Protein AF-A0A816VT41-F1 (afdb_monomer_lite)

Sequence (226 aa):
MTNTTVPPLPSDCTVVTASRCWVSIFWELDFNRTFLEFRDRPGMASNAPSRDMITVRIVKGMERNNQTLSSGREVNYECDSSDKCNGQEGLQKLLSSLSVEDQFQEELAPLLKIISPFDARAADCLYFHNTTFRCPPPDLRRCHRCTVEVAQQTSLTEYACATCEVDESRDNFVERFKTFVLSNPKEDIDVAILGCQLEGCNTVNNANLVYKASKITFDSDKYFKN

Secondary structure (DSSP, 8-state):
----PPPPPPTT----S-SEEEEEEEEETTTTEEEEEEEEEPPPPTTSPP--EEEEEEEEEE-TTSS-EEEEEEEEEEE-S-TTTTSHHHHHHHHHTEEEEE-IIIIIGGGG---SS--TTTTT---EE--SS--PPP-TTS-SEEEEEEEEETTSPPEEEEEEE---S--SEEEEEEEEETT-GGG-EEEEEEEE-STT-S-HHHHHHHHHTEEEEE-HHHHHH-

Foldseek 3Di:
DDDPDDDDDDPPPFPPDAQKKKWKWKAFPVVRDIDIDIDGDHHDPPPDPWWWKKKKKWKWFQDPVLPDIITMIMIIIMGRDDRQCVPPVNVVLQVVQKDKAFDCVPQPVVQQHDDPPFQCVQLVQDFDWPDPDDQDAEDRVQFQWWKKKWKDQQQDDITMGTYGDNDPPGGWMWMWMWMAGLVDRSRIMIMIMTTGRHRPCHDVVNSVVSVVRMDIDGRSVSSVVD

pLDDT: mean 83.4, std 14.21, range [32.38, 96.75]

Organism: NCBI:txid392030

Structure (mmCIF, N/CA/C/O backbone):
data_AF-A0A816VT41-F1
#
_entry.id   AF-A0A816VT41-F1
#
loop_
_atom_site.group_PDB
_atom_site.id
_atom_site.type_symbol
_atom_site.label_atom_id
_atom_site.label_alt_id
_atom_site.label_comp_id
_atom_site.label_asym_id
_atom_site.label_entity_id
_atom_site.label_seq_id
_atom_site.pdbx_PDB_ins_code
_atom_site.Cartn_x
_atom_site.Cartn_y
_atom_site.Cartn_z
_atom_site.occupancy
_atom_site.B_iso_or_equiv
_atom_site.auth_seq_id
_atom_site.auth_comp_id
_atom_site.auth_asym_id
_atom_site.auth_atom_id
_atom_site.pdbx_PDB_model_num
ATOM 1 N N . MET A 1 1 ? -1.612 -16.383 9.331 1.00 32.38 1 MET A N 1
ATOM 2 C CA . MET A 1 1 ? -2.076 -15.663 10.537 1.00 32.38 1 MET A CA 1
ATOM 3 C C . MET A 1 1 ? -0.851 -15.254 11.336 1.00 32.38 1 MET A C 1
ATOM 5 O O . MET A 1 1 ? -0.290 -16.086 12.036 1.00 32.38 1 MET A O 1
ATOM 9 N N . THR A 1 2 ? -0.365 -14.029 11.165 1.00 39.75 2 THR A N 1
ATOM 10 C CA . THR A 1 2 ? 0.722 -13.477 11.986 1.00 39.75 2 THR A CA 1
ATOM 11 C C . THR A 1 2 ? 0.110 -12.700 13.146 1.00 39.75 2 THR A C 1
ATOM 13 O O . THR A 1 2 ? -0.829 -11.933 12.966 1.00 39.75 2 THR A O 1
ATOM 16 N N . ASN A 1 3 ? 0.599 -12.992 14.349 1.00 38.94 3 ASN A N 1
ATOM 17 C CA . ASN A 1 3 ? 0.092 -12.513 15.628 1.00 38.94 3 ASN A CA 1
ATOM 18 C C . ASN A 1 3 ? 0.225 -10.977 15.697 1.00 38.94 3 ASN A C 1
ATOM 20 O O . ASN A 1 3 ? 1.329 -10.454 15.824 1.00 38.94 3 ASN A O 1
ATOM 24 N N . THR A 1 4 ? -0.887 -10.252 15.562 1.00 48.88 4 THR A N 1
ATOM 25 C CA . THR A 1 4 ? -0.986 -8.781 15.622 1.00 48.88 4 THR A CA 1
ATOM 26 C C . THR A 1 4 ? -0.909 -8.295 17.070 1.00 48.88 4 THR A C 1
ATOM 28 O O . THR A 1 4 ? -1.860 -7.735 17.615 1.00 48.88 4 THR A O 1
ATOM 31 N N . THR A 1 5 ? 0.201 -8.573 17.749 1.00 56.12 5 THR A N 1
ATOM 32 C CA . THR A 1 5 ? 0.430 -8.095 19.114 1.00 56.12 5 THR A CA 1
ATOM 33 C C . THR A 1 5 ? 0.752 -6.603 19.095 1.00 56.12 5 THR A C 1
ATOM 35 O O . THR A 1 5 ? 1.774 -6.197 18.543 1.00 56.12 5 THR A O 1
ATOM 38 N N . VAL A 1 6 ? -0.117 -5.792 19.709 1.00 57.34 6 VAL A N 1
ATOM 39 C CA . VAL A 1 6 ? 0.192 -4.398 20.068 1.00 57.34 6 VAL A CA 1
ATOM 40 C C . VAL A 1 6 ? 1.382 -4.435 21.037 1.00 57.34 6 VAL A C 1
ATOM 42 O O . VAL A 1 6 ? 1.294 -5.155 22.039 1.00 57.34 6 VAL A O 1
ATOM 45 N N . PRO A 1 7 ? 2.485 -3.707 20.788 1.00 60.09 7 PRO A N 1
ATOM 46 C CA . PRO A 1 7 ? 3.529 -3.541 21.792 1.00 60.09 7 PRO A CA 1
ATOM 47 C C . PRO A 1 7 ? 2.919 -2.962 23.078 1.00 60.09 7 PRO A C 1
ATOM 49 O O . PRO A 1 7 ? 2.034 -2.110 22.983 1.00 60.09 7 PRO A O 1
ATOM 52 N N . PRO A 1 8 ? 3.343 -3.396 24.277 1.00 60.31 8 PRO A N 1
ATOM 53 C CA . PRO A 1 8 ? 2.845 -2.806 25.513 1.00 60.31 8 PRO A CA 1
ATOM 54 C C . PRO A 1 8 ? 3.077 -1.293 25.487 1.00 60.31 8 PRO A C 1
ATOM 56 O O . PRO A 1 8 ? 4.194 -0.837 25.231 1.00 60.31 8 PRO A O 1
ATOM 59 N N . LEU A 1 9 ? 2.012 -0.522 25.719 1.00 61.69 9 LEU A N 1
ATOM 60 C CA . LEU A 1 9 ? 2.125 0.928 25.798 1.00 61.69 9 LEU A CA 1
ATOM 61 C C . LEU A 1 9 ? 2.950 1.266 27.043 1.00 61.69 9 LEU A C 1
ATOM 63 O O . LEU A 1 9 ? 2.627 0.754 28.120 1.00 61.69 9 LEU A O 1
ATOM 67 N N . PRO A 1 10 ? 3.995 2.106 26.950 1.00 56.81 10 PRO A N 1
ATOM 68 C CA . PRO A 1 10 ? 4.583 2.669 28.154 1.00 56.81 10 PRO A CA 1
ATOM 69 C C . PRO A 1 10 ? 3.470 3.395 28.920 1.00 56.81 10 PRO A C 1
ATOM 71 O O . PRO A 1 10 ? 2.695 4.148 28.326 1.00 56.81 10 PRO A O 1
ATOM 74 N N . SER A 1 11 ? 3.383 3.152 30.229 1.00 52.94 11 SER A N 1
ATOM 75 C CA . SER A 1 11 ? 2.340 3.668 31.135 1.00 52.94 11 SER A CA 1
ATOM 76 C C . SER A 1 11 ? 2.161 5.189 31.104 1.00 52.94 11 SER A C 1
ATOM 78 O O . SER A 1 11 ? 1.160 5.701 31.596 1.00 52.94 11 SER A O 1
ATOM 80 N N . ASP A 1 12 ? 3.123 5.896 30.515 1.00 47.72 12 ASP A N 1
ATOM 81 C CA . ASP A 1 12 ? 3.294 7.338 30.620 1.00 47.72 12 ASP A CA 1
ATOM 82 C C . ASP A 1 12 ? 2.844 8.086 29.350 1.00 47.72 12 ASP A C 1
ATOM 84 O O . ASP A 1 12 ? 2.889 9.314 29.308 1.00 47.72 12 ASP A O 1
ATOM 88 N N . CYS A 1 13 ? 2.399 7.377 28.304 1.00 48.59 13 CYS A N 1
ATOM 89 C CA . CYS A 1 13 ? 1.934 7.991 27.057 1.00 48.59 13 CYS A CA 1
ATOM 90 C C . CYS A 1 13 ? 0.400 8.034 26.998 1.00 48.59 13 CYS A C 1
ATOM 92 O O . CYS A 1 13 ? -0.243 7.378 26.182 1.00 48.59 13 CYS A O 1
ATOM 94 N N . THR A 1 14 ? -0.210 8.806 27.895 1.00 51.38 14 THR A N 1
ATOM 95 C CA . THR A 1 14 ? -1.626 9.178 27.789 1.00 51.38 14 THR A CA 1
ATOM 96 C C . THR A 1 14 ? -1.737 10.550 27.151 1.00 51.38 14 THR A C 1
ATOM 98 O O . THR A 1 14 ? -1.287 11.542 27.721 1.00 51.38 14 THR A O 1
ATOM 101 N N . VAL A 1 15 ? -2.377 10.628 25.987 1.00 51.28 15 VAL A N 1
ATOM 102 C CA . VAL A 1 15 ? -2.838 11.911 25.448 1.00 51.28 15 VAL A CA 1
ATOM 103 C C . VAL A 1 15 ? -3.973 12.390 26.354 1.00 51.28 15 VAL A C 1
ATOM 105 O O . VAL A 1 15 ? -5.077 11.861 26.301 1.00 51.28 15 VAL A O 1
ATOM 108 N N . VAL A 1 16 ? -3.669 13.334 27.247 1.00 49.22 16 VAL A N 1
ATOM 109 C CA . VAL A 1 16 ? -4.608 13.810 28.282 1.00 49.22 16 VAL A CA 1
ATOM 110 C C . VAL A 1 16 ? -5.629 14.796 27.702 1.00 49.22 16 VAL A C 1
ATOM 112 O O . VAL A 1 16 ? -6.756 14.863 28.177 1.00 49.22 16 VAL A O 1
ATOM 115 N N . THR A 1 17 ? -5.252 15.532 26.652 1.00 51.97 17 THR A N 1
ATOM 116 C CA . THR A 1 17 ? -6.106 16.505 25.957 1.00 51.97 17 THR A CA 1
ATOM 117 C C . THR A 1 17 ? -5.650 16.659 24.505 1.00 51.97 17 THR A C 1
ATOM 119 O O . THR A 1 17 ? -4.714 17.408 24.230 1.00 51.97 17 THR A O 1
ATOM 122 N N . ALA A 1 18 ? -6.304 15.977 23.568 1.00 52.75 18 ALA A N 1
ATOM 123 C CA . ALA A 1 18 ? -6.202 16.285 22.143 1.00 52.75 18 ALA A CA 1
ATOM 124 C C . ALA A 1 18 ? -7.602 16.301 21.537 1.00 52.75 18 ALA A C 1
ATOM 126 O O . ALA A 1 18 ? -8.467 15.533 21.942 1.00 52.75 18 ALA A O 1
ATOM 127 N N . SER A 1 19 ? -7.818 17.186 20.568 1.00 61.50 19 SER A N 1
ATOM 128 C CA . SER A 1 19 ? -9.075 17.247 19.814 1.00 61.50 19 SER A CA 1
ATOM 129 C C . SER A 1 19 ? -9.133 16.212 18.683 1.00 61.50 19 SER A C 1
ATOM 131 O O . SER A 1 19 ? -10.222 15.905 18.214 1.00 61.50 19 SER A O 1
ATOM 133 N N . ARG A 1 20 ? -7.974 15.663 18.289 1.00 72.25 20 ARG A N 1
ATOM 134 C CA . ARG A 1 20 ? -7.796 14.505 17.403 1.00 72.25 20 ARG A CA 1
ATOM 135 C C . ARG A 1 20 ? -6.532 13.758 17.803 1.00 72.25 20 ARG A C 1
ATOM 137 O O . ARG A 1 20 ? -5.462 14.370 17.892 1.00 72.25 20 ARG A O 1
ATOM 144 N N . CYS A 1 21 ? -6.630 12.451 18.025 1.00 77.88 21 CYS A N 1
ATOM 145 C CA . CYS A 1 21 ? -5.459 11.604 18.237 1.00 77.88 21 CYS A CA 1
ATOM 146 C C . CYS A 1 21 ? -5.132 10.821 16.967 1.00 77.88 21 CYS A C 1
ATOM 148 O O . CYS A 1 21 ? -6.015 10.213 16.366 1.00 77.88 21 CYS A O 1
ATOM 150 N N . TRP A 1 22 ? -3.858 10.834 16.580 1.00 82.81 22 TRP A N 1
ATOM 151 C CA . TRP A 1 22 ? -3.317 10.013 15.508 1.00 82.81 22 TRP A CA 1
ATOM 152 C C . TRP A 1 22 ? -2.398 8.953 16.112 1.00 82.81 22 TRP A C 1
ATOM 154 O O . TRP A 1 22 ? -1.414 9.283 16.777 1.00 82.81 22 TRP A O 1
ATOM 164 N N . VAL A 1 23 ? -2.696 7.684 15.852 1.00 87.19 23 VAL A N 1
ATOM 165 C CA . VAL A 1 23 ? -1.862 6.547 16.250 1.00 87.19 23 VAL A CA 1
ATOM 166 C C . VAL A 1 23 ? -1.358 5.833 15.008 1.00 87.19 23 VAL A C 1
ATOM 168 O O . VAL A 1 23 ? -2.156 5.461 14.154 1.00 87.19 23 VAL A O 1
ATOM 171 N N . SER A 1 24 ? -0.054 5.600 14.926 1.00 90.00 24 SER A N 1
ATOM 172 C CA . SER A 1 24 ? 0.572 4.829 13.852 1.00 90.00 24 SER A CA 1
ATOM 173 C C . SER A 1 24 ? 1.226 3.584 14.427 1.00 90.00 24 SER A C 1
ATOM 175 O O . SER A 1 24 ? 2.090 3.681 15.296 1.00 90.00 24 SER A O 1
ATOM 177 N N . ILE A 1 25 ? 0.837 2.415 13.929 1.00 91.19 25 ILE A N 1
ATOM 178 C CA . ILE A 1 25 ? 1.493 1.139 14.217 1.00 91.19 25 ILE A CA 1
ATOM 179 C C . ILE A 1 25 ? 2.179 0.678 12.939 1.00 91.19 25 ILE A C 1
ATOM 181 O O . ILE A 1 25 ? 1.510 0.471 11.930 1.00 91.19 25 ILE A O 1
ATOM 185 N N . PHE A 1 26 ? 3.497 0.522 12.972 1.00 92.00 26 PHE A N 1
ATOM 186 C CA . PHE A 1 26 ? 4.288 0.103 11.821 1.00 92.00 26 PHE A CA 1
ATOM 187 C C . PHE A 1 26 ? 5.010 -1.207 12.122 1.00 92.00 26 PHE A C 1
ATOM 189 O O . PHE A 1 26 ? 5.716 -1.309 13.121 1.00 92.00 26 PHE A O 1
ATOM 196 N N . TRP A 1 27 ? 4.850 -2.203 11.257 1.00 92.12 27 TRP A N 1
ATOM 197 C CA . TRP A 1 27 ? 5.543 -3.484 11.334 1.00 92.12 27 TRP A CA 1
ATOM 198 C C . TRP A 1 27 ? 6.554 -3.585 10.195 1.00 92.12 27 TRP A C 1
ATOM 200 O O . TRP A 1 27 ? 6.156 -3.667 9.035 1.00 92.12 27 TRP A O 1
ATOM 210 N N . GLU A 1 28 ? 7.843 -3.637 10.527 1.00 90.19 28 GLU A N 1
ATOM 211 C CA . GLU A 1 28 ? 8.912 -4.035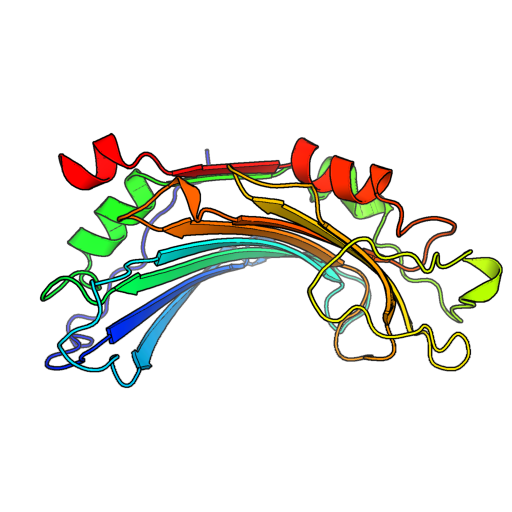 9.604 1.00 90.19 28 GLU A CA 1
ATOM 212 C C . GLU A 1 28 ? 9.026 -5.557 9.642 1.00 90.19 28 GLU A C 1
ATOM 214 O O . GLU A 1 28 ? 9.586 -6.127 10.585 1.00 90.19 28 GLU A O 1
ATOM 219 N N . LEU A 1 29 ? 8.461 -6.228 8.640 1.00 88.56 29 LEU A N 1
ATOM 220 C CA . LEU A 1 29 ? 8.310 -7.681 8.668 1.00 88.56 29 LEU A CA 1
ATOM 221 C C . LEU A 1 29 ? 9.660 -8.397 8.545 1.00 88.56 29 LEU A C 1
ATOM 223 O O . LEU A 1 29 ? 9.880 -9.382 9.246 1.00 88.56 29 LEU A O 1
ATOM 227 N N . ASP A 1 30 ? 10.588 -7.878 7.736 1.00 87.62 30 ASP A N 1
ATOM 228 C CA . ASP A 1 30 ? 11.897 -8.517 7.518 1.00 87.62 30 ASP A CA 1
ATOM 229 C C . ASP A 1 30 ? 12.827 -8.399 8.733 1.00 87.62 30 ASP A C 1
ATOM 231 O O . ASP A 1 30 ? 13.685 -9.254 8.953 1.00 87.62 30 ASP A O 1
ATOM 235 N N . PHE A 1 31 ? 12.635 -7.369 9.563 1.00 86.88 31 PHE A N 1
ATOM 236 C CA . PHE A 1 31 ? 13.393 -7.172 10.803 1.00 86.88 31 PHE A CA 1
ATOM 237 C C . PHE A 1 31 ? 12.638 -7.640 12.049 1.00 86.88 31 PHE A C 1
ATOM 239 O O . PHE A 1 31 ? 13.192 -7.587 13.150 1.00 86.88 31 PHE A O 1
ATOM 246 N N . ASN A 1 32 ? 11.385 -8.082 11.892 1.00 86.12 32 ASN A N 1
ATOM 247 C CA . ASN A 1 32 ? 10.465 -8.410 12.977 1.00 86.12 32 ASN A CA 1
ATOM 248 C C . ASN A 1 32 ? 10.377 -7.288 14.034 1.00 86.12 32 ASN A C 1
ATOM 250 O O . ASN A 1 32 ? 10.420 -7.536 15.242 1.00 86.12 32 ASN A O 1
ATOM 254 N N . ARG A 1 33 ? 10.307 -6.032 13.574 1.00 87.44 33 ARG A N 1
ATOM 255 C CA . ARG A 1 33 ? 10.202 -4.850 14.441 1.00 87.44 33 ARG A CA 1
ATOM 256 C C . ARG A 1 33 ? 8.810 -4.262 14.356 1.00 87.44 33 ARG A C 1
ATOM 258 O O . ARG A 1 33 ? 8.196 -4.240 13.296 1.00 87.44 33 ARG A O 1
ATOM 265 N N . THR A 1 34 ? 8.322 -3.776 15.489 1.00 87.19 34 THR A N 1
ATOM 266 C CA . THR A 1 34 ? 7.072 -3.023 15.560 1.00 87.19 34 THR A CA 1
ATOM 267 C C . THR A 1 34 ? 7.356 -1.675 16.192 1.00 87.19 34 THR A C 1
ATOM 269 O O . THR A 1 34 ? 7.968 -1.605 17.257 1.00 87.19 34 THR A O 1
ATOM 272 N N . PHE A 1 35 ? 6.898 -0.6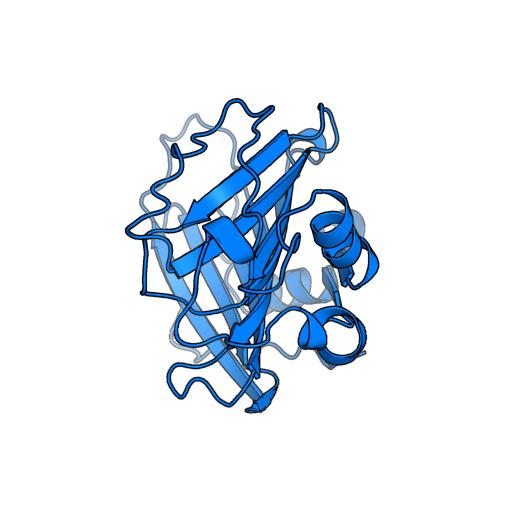22 15.538 1.00 86.81 35 PHE A N 1
ATOM 273 C CA . PHE A 1 35 ? 6.970 0.744 16.013 1.00 86.81 35 PHE A CA 1
ATOM 274 C C . PHE A 1 35 ? 5.566 1.229 16.298 1.00 86.81 35 PHE A C 1
ATOM 276 O O . PHE A 1 35 ? 4.611 0.885 15.600 1.00 86.81 35 PHE A O 1
ATOM 283 N N . LEU A 1 36 ? 5.469 2.034 17.339 1.00 86.12 36 LEU A N 1
ATOM 284 C CA . LEU A 1 36 ? 4.243 2.681 17.727 1.00 86.12 36 LEU A CA 1
ATOM 285 C C . LEU A 1 36 ? 4.533 4.159 17.911 1.00 86.12 36 LEU A C 1
ATOM 287 O O . LEU A 1 36 ? 5.455 4.530 18.636 1.00 86.12 36 LEU A O 1
ATOM 291 N N . GLU A 1 37 ? 3.741 4.986 17.250 1.00 85.81 37 GLU A N 1
ATOM 292 C CA . GLU A 1 37 ? 3.863 6.429 17.301 1.00 85.81 37 GLU A CA 1
ATOM 293 C C . GLU A 1 37 ? 2.509 7.057 17.627 1.00 85.81 37 GLU A C 1
ATOM 295 O O . GLU A 1 37 ? 1.470 6.648 17.109 1.00 85.81 37 GLU A O 1
ATOM 300 N N . PHE A 1 38 ? 2.546 8.079 18.479 1.00 81.56 38 PHE A N 1
ATOM 301 C CA . PHE A 1 38 ? 1.400 8.905 18.826 1.00 81.56 38 PHE A CA 1
ATOM 302 C C . PHE A 1 38 ? 1.682 10.337 18.396 1.00 81.56 38 PHE A C 1
ATOM 304 O O . PHE A 1 38 ? 2.743 10.883 18.702 1.00 81.56 38 PHE A O 1
ATOM 311 N N . ARG A 1 39 ? 0.725 10.954 17.708 1.00 77.00 39 ARG A N 1
ATOM 312 C CA . ARG A 1 39 ? 0.768 12.368 17.334 1.00 77.00 39 ARG A CA 1
ATOM 313 C C . ARG A 1 39 ? -0.553 13.030 17.704 1.00 77.00 39 ARG A C 1
ATOM 315 O O . ARG A 1 39 ? -1.621 12.430 17.568 1.00 77.00 39 ARG A O 1
ATOM 322 N N . ASP A 1 40 ? -0.491 14.275 18.151 1.00 72.88 40 ASP A N 1
ATOM 323 C CA . ASP A 1 40 ? -1.656 15.143 18.241 1.00 72.88 40 ASP A CA 1
ATOM 324 C C . ASP A 1 40 ? -1.854 15.891 16.914 1.00 72.88 40 ASP A C 1
ATOM 326 O O . ASP A 1 40 ? -0.903 16.239 16.210 1.00 72.88 40 ASP A O 1
ATOM 330 N N . ARG A 1 41 ? -3.114 16.124 16.540 1.00 67.00 41 ARG A N 1
ATOM 331 C CA . ARG A 1 41 ? -3.464 17.069 15.476 1.00 67.00 41 ARG A CA 1
ATOM 332 C C . ARG A 1 41 ? -4.457 18.098 16.008 1.00 67.00 41 ARG A C 1
ATOM 334 O O . ARG A 1 41 ? -5.310 17.744 16.823 1.00 67.00 41 ARG A O 1
ATOM 341 N N . PRO A 1 42 ? -4.405 19.353 15.522 1.00 62.06 42 PRO A N 1
ATOM 342 C CA . PRO A 1 42 ? -5.488 20.298 15.747 1.00 62.06 42 PRO A CA 1
ATOM 343 C C . PRO A 1 42 ? -6.793 19.699 15.208 1.00 62.06 42 PRO A C 1
ATOM 345 O O . PRO A 1 42 ? -6.857 19.310 14.041 1.00 62.06 42 PRO A O 1
ATOM 348 N N . GLY A 1 43 ? -7.815 19.592 16.052 1.00 57.12 43 GLY A N 1
ATOM 349 C CA . GLY A 1 43 ? -9.124 19.089 15.656 1.00 57.12 43 GLY A CA 1
ATOM 350 C C . GLY A 1 43 ? -9.851 20.040 14.711 1.00 57.12 43 GLY A C 1
ATOM 351 O O . GLY A 1 43 ? -9.551 21.235 14.627 1.00 57.12 43 GLY A O 1
ATOM 352 N N . MET A 1 44 ? -10.832 19.499 13.990 1.00 56.25 44 MET A N 1
ATOM 353 C CA . MET A 1 44 ? -11.760 20.312 13.206 1.00 56.25 44 MET A CA 1
ATOM 354 C C . MET A 1 44 ? -12.657 21.161 14.123 1.00 56.25 44 MET A C 1
ATOM 356 O O . MET A 1 44 ? -12.811 20.880 15.311 1.00 56.25 44 MET A O 1
ATOM 360 N N . ALA A 1 45 ? -13.259 22.219 13.571 1.00 54.78 45 ALA A N 1
ATOM 361 C CA . ALA A 1 45 ? -14.236 23.032 14.295 1.00 54.78 45 ALA A CA 1
ATOM 362 C C . ALA A 1 45 ? -15.368 22.154 14.870 1.00 54.78 45 ALA A C 1
ATOM 364 O O . ALA A 1 45 ? -15.808 21.214 14.210 1.00 54.78 45 ALA A O 1
ATOM 365 N N . SER A 1 46 ? -15.880 22.508 16.056 1.00 54.25 46 SER A N 1
ATOM 366 C CA . SER A 1 46 ? -16.808 21.721 16.901 1.00 54.25 46 SER A CA 1
ATOM 367 C C . SER A 1 46 ? -18.106 21.223 16.248 1.00 54.25 46 SER A C 1
ATOM 369 O O . SER A 1 46 ? -18.865 20.497 16.880 1.00 54.25 46 SER A O 1
ATOM 371 N N . ASN A 1 47 ? -18.397 21.647 15.019 1.00 55.66 47 ASN A N 1
ATOM 372 C CA . ASN A 1 47 ? -19.647 21.372 14.316 1.00 55.66 47 ASN A CA 1
ATOM 373 C C . ASN A 1 47 ? -19.481 20.354 13.174 1.00 55.66 47 ASN A C 1
ATOM 375 O O . ASN A 1 47 ? -20.464 20.033 12.507 1.00 55.66 47 ASN A O 1
ATOM 379 N N . ALA A 1 48 ? -18.262 19.873 12.909 1.00 58.38 48 ALA A N 1
ATOM 380 C CA . ALA A 1 48 ? -18.052 18.782 11.967 1.00 58.38 48 ALA A CA 1
ATOM 381 C C . ALA A 1 48 ? -18.397 17.441 12.644 1.00 58.38 48 ALA A C 1
ATOM 383 O O . ALA A 1 48 ? -18.005 17.232 13.794 1.00 58.38 48 ALA A O 1
ATOM 384 N N . PRO A 1 49 ? -19.120 16.525 11.974 1.00 62.25 49 PRO A N 1
ATOM 385 C CA . PRO A 1 49 ? -19.297 15.176 12.496 1.00 62.25 49 PRO A CA 1
ATOM 386 C C . PRO A 1 49 ? -17.924 14.518 12.678 1.00 62.25 49 PRO A C 1
ATOM 388 O O . PRO A 1 49 ? -17.057 14.647 11.811 1.00 62.25 49 PRO A O 1
ATOM 391 N N . SER A 1 50 ? -17.737 13.821 13.803 1.00 65.88 50 SER A N 1
ATOM 392 C CA . SER A 1 50 ? -16.530 13.027 14.039 1.00 65.88 50 SER A CA 1
ATOM 393 C C . SER A 1 50 ? -16.305 12.064 12.871 1.00 65.88 50 SER A C 1
ATOM 395 O O . SER A 1 50 ? -17.239 11.425 12.367 1.00 65.88 50 SER A O 1
ATOM 397 N N . ARG A 1 51 ? -15.051 11.989 12.425 1.00 77.19 51 ARG A N 1
ATOM 398 C CA . ARG A 1 51 ? -14.647 11.167 11.290 1.00 77.19 51 ARG A CA 1
ATOM 399 C C . ARG A 1 51 ? -13.452 10.323 11.688 1.00 77.19 51 ARG A C 1
ATOM 401 O O . ARG A 1 51 ? -12.332 10.559 11.236 1.00 77.19 51 ARG A O 1
ATOM 408 N N . ASP A 1 52 ? -13.726 9.357 12.557 1.00 83.94 52 ASP A N 1
ATOM 409 C CA . ASP A 1 52 ? -12.754 8.335 12.912 1.00 83.94 52 ASP A CA 1
ATOM 410 C C . ASP A 1 52 ? -12.410 7.510 11.671 1.00 83.94 52 ASP A C 1
ATOM 412 O O . ASP A 1 52 ? -13.291 7.060 10.923 1.00 83.94 52 ASP A O 1
ATOM 416 N N . MET A 1 53 ? -11.115 7.340 11.438 1.00 90.00 53 MET A N 1
ATOM 417 C CA . MET A 1 53 ? -10.590 6.759 10.212 1.00 90.00 53 MET A CA 1
ATOM 418 C C . MET A 1 53 ? -9.478 5.776 10.521 1.00 90.00 53 MET A C 1
ATOM 420 O O . MET A 1 53 ? -8.574 6.062 11.302 1.00 90.00 53 MET A O 1
ATOM 424 N N . ILE A 1 54 ? -9.516 4.632 9.848 1.00 92.75 54 ILE A N 1
ATOM 425 C CA . ILE A 1 54 ? -8.457 3.629 9.906 1.00 92.75 54 ILE A CA 1
ATOM 426 C C . ILE A 1 54 ? -7.859 3.525 8.516 1.00 92.75 54 ILE A C 1
ATOM 428 O O . ILE A 1 54 ? -8.540 3.089 7.596 1.00 92.75 54 ILE A O 1
ATOM 432 N N . THR A 1 55 ? -6.595 3.896 8.352 1.00 95.50 55 THR A N 1
ATOM 433 C CA . THR A 1 55 ? -5.848 3.667 7.114 1.00 95.50 55 THR A CA 1
ATOM 434 C C . THR A 1 55 ? -4.855 2.546 7.332 1.00 95.50 55 THR A C 1
ATOM 436 O O . THR A 1 55 ? -3.991 2.623 8.198 1.00 95.50 55 THR A O 1
ATOM 439 N N . VAL A 1 56 ? -4.973 1.500 6.533 1.00 96.69 56 VAL A N 1
ATOM 440 C CA . VAL A 1 56 ? -4.129 0.315 6.605 1.00 96.69 56 VAL A CA 1
ATOM 441 C C . VAL A 1 56 ? -3.323 0.237 5.334 1.00 96.69 56 VAL A C 1
ATOM 443 O O . VAL A 1 56 ? -3.889 0.353 4.255 1.00 96.69 56 VAL A O 1
ATOM 446 N N . ARG A 1 57 ? -2.022 0.019 5.450 1.00 96.62 57 ARG A N 1
ATOM 447 C CA . ARG A 1 57 ? -1.082 -0.003 4.337 1.00 96.62 57 ARG A CA 1
ATOM 448 C C . ARG A 1 57 ? -0.260 -1.279 4.373 1.00 96.62 57 ARG A C 1
ATOM 450 O O . ARG A 1 57 ? 0.166 -1.725 5.436 1.00 96.62 57 ARG A O 1
ATOM 457 N N . ILE A 1 58 ? -0.012 -1.833 3.201 1.00 96.38 58 ILE A N 1
ATOM 458 C CA . ILE A 1 58 ? 0.923 -2.920 2.940 1.00 96.38 58 ILE A CA 1
ATOM 459 C C . ILE A 1 58 ? 1.904 -2.367 1.922 1.00 96.38 58 ILE A C 1
ATOM 461 O O . ILE A 1 58 ? 1.490 -1.853 0.884 1.00 96.38 58 ILE A O 1
ATOM 465 N N . VAL A 1 59 ? 3.193 -2.440 2.213 1.00 95.12 59 VAL A N 1
ATOM 466 C CA . VAL A 1 59 ? 4.235 -1.938 1.324 1.00 95.12 59 VAL A CA 1
ATOM 467 C C . VAL A 1 59 ? 5.299 -3.000 1.147 1.00 95.12 59 VAL A C 1
ATOM 469 O O . VAL A 1 59 ? 5.698 -3.669 2.097 1.00 95.12 59 VAL A O 1
ATOM 472 N N . LYS A 1 60 ? 5.784 -3.131 -0.080 1.00 94.31 60 LYS A N 1
ATOM 473 C CA . LYS A 1 60 ? 7.026 -3.819 -0.372 1.00 94.31 60 LYS A CA 1
ATOM 474 C C . LYS A 1 60 ? 7.848 -2.956 -1.308 1.00 94.31 60 LYS A C 1
ATOM 476 O O . LYS A 1 60 ? 7.371 -2.582 -2.370 1.00 94.31 60 LYS A O 1
ATOM 481 N N . GLY A 1 61 ? 9.065 -2.610 -0.928 1.00 92.19 61 GLY A N 1
ATOM 482 C CA . GLY A 1 61 ? 9.893 -1.707 -1.721 1.00 92.19 61 GLY A CA 1
ATOM 483 C C . GLY A 1 61 ? 11.361 -2.032 -1.600 1.00 92.19 61 GLY A C 1
ATOM 484 O O . GLY A 1 61 ? 11.779 -2.691 -0.653 1.00 92.19 61 GLY A O 1
ATOM 485 N N . MET A 1 62 ? 12.146 -1.585 -2.572 1.00 86.00 62 MET A N 1
ATOM 486 C CA . MET A 1 62 ? 13.593 -1.684 -2.463 1.00 86.00 62 MET A CA 1
ATOM 487 C C . MET A 1 62 ? 14.100 -0.724 -1.384 1.00 86.00 62 MET A C 1
ATOM 489 O O . MET A 1 62 ? 13.667 0.426 -1.297 1.00 86.00 62 MET A O 1
ATOM 493 N N . GLU A 1 63 ? 14.995 -1.213 -0.533 1.00 77.56 63 GLU A N 1
ATOM 494 C CA . GLU A 1 63 ? 15.711 -0.395 0.437 1.00 77.56 63 GLU A CA 1
ATOM 495 C C . GLU A 1 63 ? 16.781 0.464 -0.246 1.00 77.56 63 GLU A C 1
ATOM 497 O O . GLU A 1 63 ? 17.205 0.181 -1.362 1.00 77.56 63 GLU A O 1
ATOM 502 N N . ARG A 1 64 ? 17.307 1.460 0.482 1.00 71.12 64 ARG A N 1
ATOM 503 C CA . ARG A 1 64 ? 18.344 2.401 0.007 1.00 71.12 64 ARG A CA 1
ATOM 504 C C . ARG A 1 64 ? 19.633 1.748 -0.508 1.00 71.12 64 ARG A C 1
ATOM 506 O O . ARG A 1 64 ? 20.470 2.429 -1.089 1.00 71.12 64 ARG A O 1
ATOM 513 N N . ASN A 1 65 ? 19.859 0.470 -0.203 1.00 72.75 65 ASN A N 1
ATOM 514 C CA . ASN A 1 65 ? 21.013 -0.277 -0.703 1.00 72.75 65 ASN A CA 1
ATOM 515 C C . ASN A 1 65 ? 20.790 -0.841 -2.117 1.00 72.75 65 ASN A C 1
ATOM 517 O O . ASN A 1 65 ? 21.712 -1.427 -2.680 1.00 72.75 65 ASN A O 1
ATOM 521 N N . ASN A 1 66 ? 19.584 -0.687 -2.670 1.00 69.81 66 ASN A N 1
ATOM 522 C CA . ASN A 1 66 ? 19.162 -1.130 -3.994 1.00 69.81 66 ASN A CA 1
ATOM 523 C C . ASN A 1 66 ? 19.326 -2.640 -4.232 1.00 69.81 66 ASN A C 1
ATOM 525 O O . ASN A 1 66 ? 19.456 -3.091 -5.371 1.00 69.81 66 ASN A O 1
ATOM 529 N N . GLN A 1 67 ? 19.340 -3.423 -3.150 1.00 72.31 67 GLN A N 1
ATOM 530 C CA . GLN A 1 67 ? 19.610 -4.862 -3.167 1.00 72.31 67 GLN A CA 1
ATOM 531 C C . GLN A 1 67 ? 18.602 -5.670 -2.351 1.00 72.31 67 GLN A C 1
ATOM 533 O O . GLN A 1 67 ? 18.330 -6.819 -2.699 1.00 72.31 67 GLN A O 1
ATOM 538 N N . THR A 1 68 ? 18.050 -5.101 -1.280 1.00 80.31 68 THR A N 1
ATOM 539 C CA . THR A 1 68 ? 17.082 -5.776 -0.411 1.00 80.31 68 THR A CA 1
ATOM 540 C C . THR A 1 68 ? 15.695 -5.186 -0.595 1.00 80.31 68 THR A C 1
ATOM 542 O O . THR A 1 68 ? 15.518 -3.973 -0.658 1.00 80.31 68 THR A O 1
ATOM 545 N N . LEU A 1 69 ? 14.693 -6.061 -0.674 1.00 84.06 69 LEU A N 1
ATOM 546 C CA . LEU A 1 69 ? 13.299 -5.650 -0.580 1.00 84.06 69 LEU A CA 1
ATOM 547 C C . LEU A 1 69 ? 12.906 -5.643 0.893 1.00 84.06 69 LEU A C 1
ATOM 549 O O . LEU A 1 69 ? 13.022 -6.676 1.547 1.00 84.06 69 LEU A O 1
ATOM 553 N N . SER A 1 70 ? 12.396 -4.517 1.375 1.00 89.44 70 SER A N 1
ATOM 554 C CA . SER A 1 70 ? 11.723 -4.426 2.665 1.00 89.44 70 SER A CA 1
ATOM 555 C C . SER A 1 70 ? 10.218 -4.561 2.491 1.00 89.44 70 SER A C 1
ATOM 557 O O . SER A 1 70 ? 9.643 -4.179 1.470 1.00 89.44 70 SER A O 1
ATOM 559 N N . SER A 1 71 ? 9.588 -5.131 3.501 1.00 92.38 71 SER A N 1
ATOM 560 C CA . SER A 1 71 ? 8.183 -5.469 3.603 1.00 92.38 71 SER A CA 1
ATOM 561 C C . SER A 1 71 ? 7.664 -4.821 4.879 1.00 92.38 71 SER A C 1
ATOM 563 O O . SER A 1 71 ? 8.168 -5.057 5.981 1.00 92.38 71 SER A O 1
ATOM 565 N N . GLY A 1 72 ? 6.653 -3.981 4.723 1.00 92.06 72 GLY A N 1
ATOM 566 C CA . GLY A 1 72 ? 6.087 -3.188 5.796 1.00 92.06 72 GLY A CA 1
ATOM 567 C C . GLY A 1 72 ? 4.576 -3.309 5.836 1.00 92.06 72 GLY A C 1
ATOM 568 O O . GLY A 1 72 ? 3.912 -3.425 4.803 1.00 92.06 72 GLY A O 1
ATOM 569 N N . ARG A 1 73 ? 4.020 -3.229 7.039 1.00 94.69 73 ARG A N 1
ATOM 570 C CA . ARG A 1 73 ? 2.596 -2.967 7.242 1.00 94.69 73 ARG A CA 1
ATOM 571 C C . ARG A 1 73 ? 2.446 -1.760 8.141 1.00 94.69 73 ARG A C 1
ATOM 573 O O . ARG A 1 73 ? 3.234 -1.574 9.060 1.00 94.69 73 ARG A O 1
ATOM 580 N N . GLU A 1 74 ? 1.432 -0.957 7.892 1.00 94.31 74 GLU A N 1
ATOM 581 C CA . GLU A 1 74 ? 1.153 0.237 8.678 1.00 94.31 74 GLU A CA 1
ATOM 582 C C . GLU A 1 74 ? -0.340 0.302 8.971 1.00 94.31 74 GLU A C 1
ATOM 584 O O . GLU A 1 74 ? -1.163 0.035 8.098 1.00 94.31 74 GLU A O 1
ATOM 589 N N . VAL A 1 75 ? -0.696 0.662 10.196 1.00 94.62 75 VAL A N 1
ATOM 590 C CA . VAL A 1 75 ? -2.059 1.009 10.583 1.00 94.62 75 VAL A CA 1
ATOM 59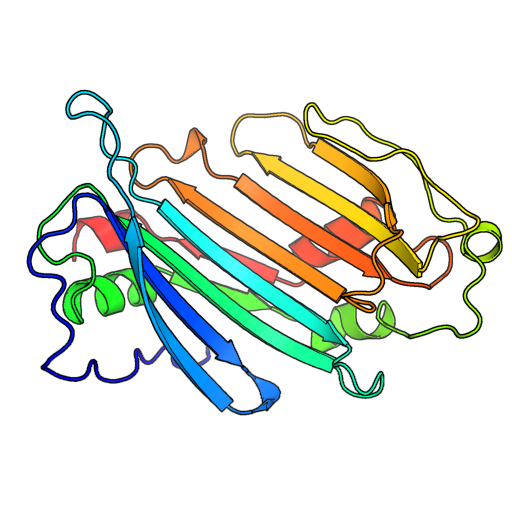1 C C . VAL A 1 75 ? -2.010 2.398 11.187 1.00 94.62 75 VAL A C 1
ATOM 593 O O . VAL A 1 75 ? -1.401 2.603 12.232 1.00 94.62 75 VAL A O 1
ATOM 596 N N . ASN A 1 76 ? -2.663 3.339 10.523 1.00 92.19 76 ASN A N 1
ATOM 597 C CA . ASN A 1 76 ? -2.910 4.683 11.008 1.00 92.19 76 ASN A CA 1
ATOM 598 C C . ASN A 1 76 ? -4.351 4.762 11.495 1.00 92.19 76 ASN A C 1
ATOM 600 O O . ASN A 1 76 ? -5.276 4.500 10.728 1.00 92.19 76 ASN A O 1
ATOM 604 N N . TYR A 1 77 ? -4.540 5.118 12.757 1.00 89.56 77 TYR A N 1
ATOM 605 C CA . TYR A 1 77 ? -5.846 5.344 13.346 1.00 89.56 77 TYR A CA 1
ATOM 606 C C . TYR A 1 77 ? -5.973 6.798 13.771 1.00 89.56 77 TYR A C 1
ATOM 608 O O . TYR A 1 77 ? -5.211 7.284 14.605 1.00 89.56 77 TYR A O 1
ATOM 616 N N . GLU A 1 78 ? -6.943 7.483 13.185 1.00 87.62 78 GLU A N 1
ATOM 617 C CA . GLU A 1 78 ? -7.312 8.842 13.538 1.00 87.62 78 GLU A CA 1
ATOM 618 C C . GLU A 1 78 ? -8.649 8.810 14.259 1.00 87.62 78 GLU A C 1
ATOM 620 O O . GLU A 1 78 ? -9.614 8.246 13.743 1.00 87.62 78 GLU A O 1
ATOM 625 N N . CYS A 1 79 ? -8.702 9.411 15.441 1.00 80.88 79 CYS A N 1
ATOM 626 C CA . CYS A 1 79 ? -9.887 9.393 16.280 1.00 80.88 79 CYS A CA 1
ATOM 627 C C . CYS A 1 79 ? -10.194 10.779 16.851 1.00 80.88 79 CYS A C 1
ATOM 629 O O . CYS A 1 79 ? -9.338 11.403 17.488 1.00 80.88 79 CYS A O 1
ATOM 631 N N . ASP A 1 80 ? -11.445 11.190 16.645 1.00 73.56 80 ASP A N 1
ATOM 632 C CA . ASP A 1 80 ? -12.053 12.444 17.100 1.00 73.56 80 ASP A CA 1
ATOM 633 C C . ASP A 1 80 ? -13.238 12.189 18.057 1.00 73.56 80 ASP A C 1
ATOM 635 O O . ASP A 1 80 ? -13.712 13.110 18.717 1.00 73.56 80 ASP A O 1
ATOM 639 N N . SER A 1 81 ? -13.788 10.966 18.080 1.00 57.53 81 SER A N 1
ATOM 640 C CA . SER A 1 81 ? -15.094 10.663 18.691 1.00 57.53 81 SER A CA 1
ATOM 641 C C . SER A 1 81 ? -15.098 10.432 20.204 1.00 57.53 81 SER A C 1
ATOM 643 O O . SER A 1 81 ? -16.176 10.434 20.804 1.00 57.53 81 SER A O 1
ATOM 645 N N . SER A 1 82 ? -13.950 10.157 20.833 1.00 56.12 82 SER A N 1
ATOM 646 C CA . SER A 1 82 ? -13.941 9.611 22.196 1.00 56.12 82 SER A CA 1
ATOM 647 C C . SER A 1 82 ? -12.679 9.905 23.003 1.00 56.12 82 SER A C 1
ATOM 649 O O . SER A 1 82 ? -11.556 9.865 22.502 1.00 56.12 82 SER A O 1
ATOM 651 N N . ASP A 1 83 ? -12.872 10.099 24.310 1.00 53.69 83 ASP A N 1
ATOM 652 C CA . ASP A 1 83 ? -11.796 9.984 25.290 1.00 53.69 83 ASP A CA 1
ATOM 653 C C . ASP A 1 83 ? -11.246 8.543 25.262 1.00 53.69 83 ASP A C 1
ATOM 655 O O . ASP A 1 83 ? -11.996 7.585 25.455 1.00 53.69 83 ASP A O 1
ATOM 659 N N . LYS A 1 84 ? -9.922 8.388 25.098 1.00 61.16 84 LYS A N 1
ATOM 660 C CA . LYS A 1 84 ? -9.150 7.126 25.237 1.00 61.16 84 LYS A CA 1
ATOM 661 C C . LYS A 1 84 ? -9.186 6.116 24.077 1.00 61.16 84 LYS A C 1
ATOM 663 O O . LYS A 1 84 ? -8.740 4.983 24.259 1.00 61.16 84 LYS A O 1
ATOM 668 N N . CYS A 1 85 ? -9.610 6.485 22.872 1.00 68.88 85 CYS A N 1
ATOM 669 C CA . CYS A 1 85 ? -9.536 5.588 21.704 1.00 68.88 85 CYS A CA 1
ATOM 670 C C . CYS A 1 85 ? -8.109 5.162 21.297 1.00 68.88 85 CYS A C 1
ATOM 672 O O . CYS A 1 85 ? -7.928 4.145 20.631 1.00 68.88 85 CYS A O 1
ATOM 674 N N . ASN A 1 86 ? -7.094 5.908 21.726 1.00 70.31 86 ASN A N 1
ATOM 675 C CA . ASN A 1 86 ? -5.672 5.603 21.565 1.00 70.31 86 ASN A CA 1
ATOM 676 C C . ASN A 1 86 ? -5.075 4.783 22.725 1.00 70.31 86 ASN A C 1
ATOM 678 O O . ASN A 1 86 ? -3.878 4.499 22.723 1.00 70.31 86 ASN A O 1
ATOM 682 N N . GLY A 1 87 ? -5.884 4.424 23.725 1.00 74.50 87 GLY A N 1
ATOM 683 C CA . GLY A 1 87 ? -5.467 3.549 24.812 1.00 74.50 87 GLY A CA 1
ATOM 684 C C . GLY A 1 87 ? -5.256 2.110 24.342 1.00 74.50 87 GLY A C 1
ATOM 685 O O . GLY A 1 87 ? -5.717 1.703 23.274 1.00 74.50 87 GLY A O 1
ATOM 686 N N . GLN A 1 88 ? -4.587 1.309 25.172 1.00 79.44 88 GLN A N 1
ATOM 687 C CA . GLN A 1 88 ? -4.252 -0.077 24.836 1.00 79.44 88 GLN A CA 1
ATOM 688 C C . GLN A 1 88 ? -5.492 -0.904 24.465 1.00 79.44 88 GLN A C 1
ATOM 690 O O . GLN A 1 88 ? -5.457 -1.630 23.475 1.00 79.44 88 GLN A O 1
ATOM 695 N N . GLU A 1 89 ? -6.589 -0.764 25.213 1.00 80.50 89 GLU A N 1
ATOM 696 C CA . GLU A 1 89 ? -7.856 -1.454 24.933 1.00 80.50 89 GLU A CA 1
ATOM 697 C C . GLU A 1 89 ? -8.435 -1.051 23.570 1.00 80.50 89 GLU A C 1
ATOM 699 O O . GLU A 1 89 ? -8.810 -1.917 22.780 1.00 80.50 89 GLU A O 1
ATOM 704 N N . GLY A 1 90 ? -8.434 0.249 23.250 1.00 80.81 90 GLY A N 1
ATOM 705 C CA . GLY A 1 90 ? -8.900 0.768 21.963 1.00 80.81 90 GLY A CA 1
ATOM 706 C C . GLY A 1 90 ? -8.083 0.234 20.785 1.00 80.81 90 GLY A C 1
ATOM 707 O O . GLY A 1 90 ? -8.649 -0.230 19.795 1.00 80.81 90 GLY A O 1
ATOM 708 N N . LEU A 1 91 ? -6.753 0.206 20.919 1.00 85.06 91 LEU A N 1
ATOM 709 C CA . LEU A 1 91 ? -5.858 -0.334 19.892 1.00 85.06 91 LEU A CA 1
ATOM 710 C C . LEU A 1 91 ? -5.995 -1.852 19.736 1.00 85.06 91 LEU A C 1
ATOM 712 O O . LEU A 1 91 ? -6.033 -2.350 18.613 1.00 85.06 91 LEU A O 1
ATOM 716 N N . GLN A 1 92 ? -6.114 -2.600 20.835 1.00 86.12 92 GLN A N 1
ATOM 717 C CA . GLN A 1 92 ? -6.350 -4.046 20.784 1.00 86.12 92 GLN A CA 1
ATOM 718 C C . GLN A 1 92 ? -7.682 -4.368 20.107 1.00 86.12 92 GLN A C 1
ATOM 720 O O . GLN A 1 92 ? -7.749 -5.243 19.244 1.00 86.12 92 GLN A O 1
ATOM 725 N N . LYS A 1 93 ? -8.734 -3.626 20.452 1.00 86.56 93 LYS A N 1
ATOM 726 C CA . LYS A 1 93 ? -10.056 -3.739 19.843 1.00 86.56 93 LYS A CA 1
ATOM 727 C C . LYS A 1 93 ? -10.012 -3.454 18.339 1.00 86.56 93 LYS A C 1
ATOM 729 O O . LYS A 1 93 ? -10.522 -4.264 17.558 1.00 86.56 93 LYS A O 1
ATOM 734 N N . LEU A 1 94 ? -9.336 -2.377 17.932 1.00 88.69 94 LEU A N 1
ATOM 735 C CA . LEU A 1 94 ? -9.108 -2.023 16.530 1.00 88.69 94 LEU A CA 1
ATOM 736 C C . LEU A 1 94 ? -8.365 -3.132 15.778 1.00 88.69 94 LEU A C 1
ATOM 738 O O . LEU A 1 94 ? -8.874 -3.627 14.774 1.00 88.69 94 LEU A O 1
ATOM 742 N N . LEU A 1 95 ? -7.209 -3.575 16.283 1.00 90.56 95 LEU A N 1
ATOM 743 C CA . LEU A 1 95 ? -6.415 -4.613 15.621 1.00 90.56 95 LEU A CA 1
ATOM 744 C C . LEU A 1 95 ? -7.132 -5.959 15.576 1.00 90.56 95 LEU A C 1
ATOM 746 O O . LEU A 1 95 ? -7.020 -6.673 14.587 1.00 90.56 95 LEU A O 1
ATOM 750 N N . SER A 1 96 ? -7.919 -6.299 16.599 1.00 90.50 96 SER A N 1
ATOM 751 C CA . SER A 1 96 ? -8.711 -7.531 16.587 1.00 90.50 96 SER A CA 1
ATOM 752 C C . SER A 1 96 ? -9.799 -7.526 15.507 1.00 90.50 96 SER A C 1
ATOM 754 O O . SER A 1 96 ? -10.254 -8.595 15.097 1.00 90.50 96 SER A O 1
ATOM 756 N N . SER A 1 97 ? -10.225 -6.343 15.062 1.00 92.69 97 SER A N 1
ATOM 757 C CA . SER A 1 97 ? -11.253 -6.153 14.033 1.00 92.69 97 SER A CA 1
ATOM 758 C C . SER A 1 97 ? -10.656 -5.994 12.633 1.00 92.69 97 SER A C 1
ATOM 760 O O . SER A 1 97 ? -11.397 -5.915 11.657 1.00 92.69 97 SER A O 1
ATOM 762 N N . LEU A 1 98 ? -9.326 -5.976 12.519 1.00 94.12 98 LEU A N 1
ATOM 763 C CA . LEU A 1 98 ? -8.597 -5.820 11.271 1.00 94.12 98 LEU A CA 1
ATOM 764 C C . LEU A 1 98 ? -7.970 -7.152 10.837 1.00 94.12 98 LEU A C 1
ATOM 766 O O . LEU A 1 98 ? -7.316 -7.832 11.623 1.00 94.12 98 LEU A O 1
ATOM 770 N N . SER A 1 99 ? -8.108 -7.491 9.555 1.00 94.25 99 SER A N 1
ATOM 771 C CA . SER A 1 99 ? -7.316 -8.546 8.915 1.00 94.25 99 SER A CA 1
ATOM 772 C C . SER A 1 99 ? -6.507 -7.971 7.759 1.00 94.25 99 SER A C 1
ATOM 774 O O . SER A 1 99 ? -7.044 -7.237 6.924 1.00 94.25 99 SER A O 1
ATOM 776 N N . VAL A 1 100 ? -5.221 -8.326 7.721 1.00 93.12 100 VAL A N 1
ATOM 777 C CA . VAL A 1 100 ? -4.266 -7.928 6.681 1.00 93.12 100 VAL A CA 1
ATOM 778 C C . VAL A 1 100 ? -3.502 -9.159 6.210 1.00 93.12 100 VAL A C 1
ATOM 780 O O . VAL A 1 100 ? -2.765 -9.790 6.977 1.00 93.12 100 VAL A O 1
ATOM 783 N N . GLU A 1 101 ? -3.659 -9.477 4.934 1.00 93.38 101 GLU A N 1
ATOM 784 C CA . GLU A 1 101 ? -3.002 -10.588 4.252 1.00 93.38 101 GLU A CA 1
ATOM 785 C C . GLU A 1 101 ? -2.323 -10.056 2.986 1.00 93.38 101 GLU A C 1
ATOM 787 O O . GLU A 1 101 ? -2.892 -9.217 2.287 1.00 93.38 101 GLU A O 1
ATOM 792 N N . ASP A 1 102 ? -1.118 -10.535 2.685 1.00 92.06 102 ASP A N 1
ATOM 793 C CA . ASP A 1 102 ? -0.418 -10.225 1.440 1.00 92.06 102 ASP A CA 1
ATOM 794 C C . ASP A 1 102 ? 0.488 -11.374 0.996 1.00 92.06 102 ASP A C 1
ATOM 796 O O . ASP A 1 102 ? 0.889 -12.210 1.806 1.00 92.06 102 ASP A O 1
ATOM 800 N N . GLN A 1 103 ? 0.752 -11.395 -0.307 1.00 93.31 103 GLN A N 1
ATOM 801 C CA . GLN A 1 103 ? 1.620 -12.313 -1.043 1.00 93.31 103 GLN A CA 1
ATOM 802 C C . GLN A 1 103 ? 2.552 -11.508 -1.965 1.00 93.31 103 GLN A C 1
ATOM 804 O O . GLN A 1 103 ? 2.905 -11.926 -3.070 1.00 93.31 103 GLN A O 1
ATOM 809 N N . PHE A 1 104 ? 2.917 -10.286 -1.551 1.00 93.00 104 PHE A N 1
ATOM 810 C CA . PHE A 1 104 ? 3.720 -9.384 -2.382 1.00 93.00 104 PHE A CA 1
ATOM 811 C C . PHE A 1 104 ? 5.111 -9.959 -2.661 1.00 93.00 104 PHE A C 1
ATOM 813 O O . PHE A 1 104 ? 5.681 -9.702 -3.722 1.00 93.00 104 PHE A O 1
ATOM 820 N N . GLN A 1 105 ? 5.668 -10.737 -1.730 1.00 89.25 105 GLN A N 1
ATOM 821 C CA . GLN A 1 105 ? 6.967 -11.378 -1.909 1.00 89.25 105 GLN A CA 1
ATOM 822 C C . GLN A 1 105 ? 6.938 -12.454 -2.998 1.00 89.25 105 GLN A C 1
ATOM 824 O O . GLN A 1 105 ? 7.873 -12.534 -3.792 1.00 89.25 105 GLN A O 1
ATOM 829 N N . GLU A 1 106 ? 5.891 -13.268 -3.041 1.00 91.06 106 GLU A N 1
ATOM 830 C CA . GLU A 1 106 ? 5.766 -14.390 -3.964 1.00 91.06 106 GLU A CA 1
ATOM 831 C C . GLU A 1 106 ? 5.300 -13.933 -5.348 1.00 91.06 106 GLU A C 1
ATOM 833 O O . GLU A 1 106 ? 5.844 -14.380 -6.357 1.00 91.06 106 GLU A O 1
ATOM 838 N N . GLU A 1 107 ? 4.320 -13.026 -5.403 1.00 92.50 107 GLU A N 1
ATOM 839 C CA . GLU A 1 107 ? 3.655 -12.662 -6.659 1.00 92.50 107 GLU A CA 1
ATOM 840 C C . GLU A 1 107 ? 4.223 -11.399 -7.315 1.00 92.50 107 GLU A C 1
ATOM 842 O O . GLU A 1 107 ? 4.236 -11.300 -8.543 1.00 92.50 107 GLU A O 1
ATOM 847 N N . LEU A 1 108 ? 4.699 -10.424 -6.528 1.00 93.81 108 LEU A N 1
ATOM 848 C CA . LEU A 1 108 ? 4.995 -9.072 -7.031 1.00 93.81 108 LEU A CA 1
ATOM 849 C C . LEU A 1 108 ? 6.469 -8.675 -6.945 1.00 93.81 108 LEU A C 1
ATOM 851 O O . LEU A 1 108 ? 6.889 -7.777 -7.671 1.00 93.81 108 LEU A O 1
ATOM 855 N N . ALA A 1 109 ? 7.286 -9.353 -6.134 1.00 90.88 109 ALA A N 1
ATOM 856 C CA . ALA A 1 109 ? 8.724 -9.088 -6.051 1.00 90.88 109 ALA A CA 1
ATOM 857 C C . ALA A 1 109 ? 9.447 -9.089 -7.417 1.00 90.88 109 ALA A C 1
ATOM 859 O O . ALA A 1 109 ? 10.310 -8.228 -7.608 1.00 90.88 109 ALA A O 1
ATOM 860 N N . PRO A 1 110 ? 9.098 -9.954 -8.399 1.00 91.56 110 PRO A N 1
ATOM 861 C CA . PRO A 1 110 ? 9.705 -9.899 -9.731 1.00 91.56 110 PRO A CA 1
ATOM 862 C C . PRO A 1 110 ? 9.508 -8.562 -10.459 1.00 91.56 110 PRO A C 1
ATOM 864 O O . PRO A 1 110 ? 10.353 -8.196 -11.274 1.0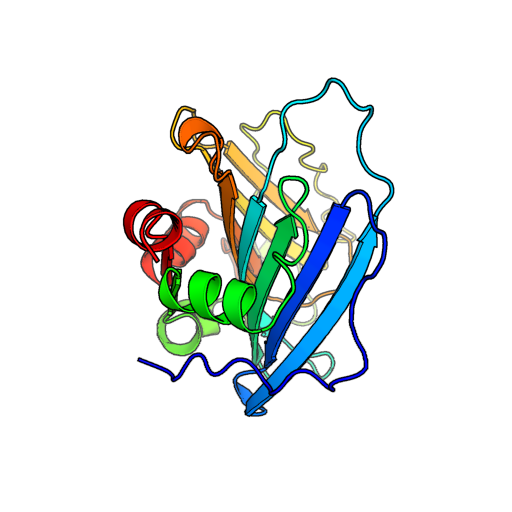0 91.56 110 PRO A O 1
ATOM 867 N N . LEU A 1 111 ? 8.441 -7.812 -10.152 1.00 92.94 111 LEU A N 1
ATOM 868 C CA . LEU A 1 111 ? 8.160 -6.501 -10.750 1.00 92.94 111 LEU A CA 1
ATOM 869 C C . LEU A 1 111 ? 9.076 -5.388 -10.217 1.00 92.94 111 LEU A C 1
ATOM 871 O O . LEU A 1 111 ? 9.171 -4.325 -10.827 1.00 92.94 111 LEU A O 1
ATOM 875 N N . LEU A 1 112 ? 9.763 -5.621 -9.094 1.00 93.12 112 LEU A N 1
ATOM 876 C CA . LEU A 1 112 ? 10.518 -4.596 -8.367 1.00 93.12 112 LEU A CA 1
ATOM 877 C C . LEU A 1 112 ? 12.010 -4.554 -8.732 1.00 93.12 112 LEU A C 1
ATOM 879 O O . LEU A 1 112 ? 12.814 -3.949 -8.024 1.00 93.12 112 LEU A O 1
ATOM 883 N N . LYS A 1 113 ? 12.411 -5.168 -9.848 1.00 90.88 113 LYS A N 1
ATOM 884 C CA . LYS A 1 113 ? 13.813 -5.220 -10.286 1.00 90.88 113 LYS A CA 1
ATOM 885 C C . LYS A 1 113 ? 14.350 -3.846 -10.694 1.00 90.88 113 LYS A C 1
ATOM 887 O O . LYS A 1 113 ? 13.776 -3.195 -11.564 1.00 90.88 113 LYS A O 1
ATOM 892 N N . ILE A 1 114 ? 15.498 -3.458 -10.134 1.00 91.12 114 ILE A N 1
ATOM 893 C CA . ILE A 1 114 ? 16.190 -2.228 -10.532 1.00 91.12 114 ILE A CA 1
ATOM 894 C C . ILE A 1 114 ? 16.899 -2.405 -11.879 1.00 91.12 114 ILE A C 1
ATOM 896 O O . ILE A 1 114 ? 17.627 -3.379 -12.089 1.00 91.12 114 ILE A O 1
ATOM 900 N N . ILE A 1 115 ? 16.703 -1.440 -12.777 1.00 91.06 115 ILE A N 1
ATOM 901 C CA . ILE A 1 115 ? 17.373 -1.332 -14.074 1.00 91.06 115 ILE A CA 1
ATOM 902 C C . ILE A 1 115 ? 18.236 -0.071 -14.053 1.00 91.06 115 ILE A C 1
ATOM 904 O O . ILE A 1 115 ? 17.733 1.027 -13.833 1.00 91.06 115 ILE A O 1
ATOM 908 N N . SER A 1 116 ? 19.543 -0.224 -14.268 1.00 89.38 116 SER A N 1
ATOM 909 C CA . SER A 1 116 ? 20.481 0.898 -14.306 1.00 89.38 116 SER A CA 1
ATOM 910 C C . SER A 1 116 ? 21.464 0.745 -15.474 1.00 89.38 116 SER A C 1
ATOM 912 O O . SER A 1 116 ? 22.123 -0.297 -15.561 1.00 89.38 116 SER A O 1
ATOM 914 N N . PRO A 1 117 ? 21.578 1.749 -16.365 1.00 89.62 117 PRO A N 1
ATOM 915 C CA . PRO A 1 117 ? 20.759 2.966 -16.407 1.00 89.62 117 PRO A CA 1
ATOM 916 C C . PRO A 1 117 ? 19.298 2.660 -16.781 1.00 89.62 117 PRO A C 1
ATOM 918 O O . PRO A 1 117 ? 19.032 1.738 -17.551 1.00 89.62 117 PRO A O 1
ATOM 921 N N . PHE A 1 118 ? 18.357 3.435 -16.240 1.00 91.75 118 PHE A N 1
ATOM 922 C CA . PHE A 1 118 ? 16.945 3.335 -16.605 1.00 91.75 118 PHE A CA 1
ATOM 923 C C . PHE A 1 118 ? 16.651 4.196 -17.839 1.00 91.75 118 PHE A C 1
ATOM 925 O O . PHE A 1 118 ? 16.991 5.378 -17.872 1.00 91.75 118 PHE A O 1
ATOM 932 N N . ASP A 1 119 ? 16.008 3.605 -18.846 1.00 93.06 119 ASP A N 1
ATOM 933 C CA . ASP A 1 119 ? 15.507 4.304 -20.030 1.00 93.06 119 ASP A CA 1
ATOM 934 C C . ASP A 1 119 ? 13.979 4.205 -20.055 1.00 93.06 119 ASP A C 1
ATOM 936 O O . ASP A 1 119 ? 13.410 3.169 -20.398 1.00 93.06 119 ASP A O 1
ATOM 940 N N . ALA A 1 120 ? 13.308 5.302 -19.708 1.00 91.25 120 ALA A N 1
ATOM 941 C CA . ALA A 1 120 ? 11.851 5.350 -19.642 1.00 91.25 120 ALA A CA 1
ATOM 942 C C . ALA A 1 120 ? 11.149 5.209 -20.995 1.00 91.25 120 ALA A C 1
ATOM 944 O O . ALA A 1 120 ? 9.971 4.856 -21.029 1.00 91.25 120 ALA A O 1
ATOM 945 N N . ARG A 1 121 ? 11.842 5.488 -22.108 1.00 91.25 121 ARG A N 1
ATOM 946 C CA . ARG A 1 121 ? 11.287 5.244 -23.446 1.00 91.25 121 ARG A CA 1
ATOM 947 C C . ARG A 1 121 ? 11.336 3.760 -23.768 1.00 91.25 121 ARG A C 1
ATOM 949 O O . ARG A 1 121 ? 10.354 3.229 -24.267 1.00 91.25 121 ARG A O 1
ATOM 956 N N . ALA A 1 122 ? 12.458 3.105 -23.470 1.00 93.44 122 ALA A N 1
ATOM 957 C CA . ALA A 1 122 ? 12.604 1.666 -23.673 1.00 93.44 122 ALA A CA 1
ATOM 958 C C . ALA A 1 122 ? 11.717 0.849 -22.721 1.00 93.44 122 ALA A C 1
ATOM 960 O O . ALA A 1 122 ? 11.236 -0.210 -23.101 1.00 93.44 122 ALA A O 1
ATOM 961 N N . ALA A 1 123 ? 11.467 1.350 -21.509 1.00 92.88 123 ALA A N 1
ATOM 962 C CA . ALA A 1 123 ? 10.557 0.727 -20.551 1.00 92.88 123 ALA A CA 1
ATOM 963 C C . ALA A 1 123 ? 9.065 0.953 -20.868 1.00 92.88 123 ALA A C 1
ATOM 965 O O . ALA A 1 123 ? 8.214 0.462 -20.128 1.00 92.88 123 ALA A O 1
ATOM 966 N N . ASP A 1 124 ? 8.743 1.696 -21.932 1.00 93.12 124 ASP A N 1
ATOM 967 C CA . ASP A 1 124 ? 7.373 2.021 -22.343 1.00 93.12 124 ASP A CA 1
ATOM 968 C C . ASP A 1 124 ? 6.512 2.546 -21.179 1.00 93.12 124 ASP A C 1
ATOM 970 O O . ASP A 1 124 ? 5.418 2.049 -20.903 1.00 93.12 124 ASP A O 1
ATOM 974 N N . CYS A 1 125 ? 7.029 3.535 -20.431 1.00 92.25 125 CYS A N 1
ATOM 975 C CA . CYS A 1 125 ? 6.260 4.126 -19.337 1.00 92.25 125 CYS A CA 1
ATOM 976 C C . CYS A 1 125 ? 4.989 4.780 -19.887 1.00 92.25 125 CYS A C 1
ATOM 978 O O . CYS A 1 125 ? 5.038 5.832 -20.535 1.00 92.25 125 CYS A O 1
ATOM 980 N N . LEU A 1 126 ? 3.840 4.191 -19.561 1.00 89.25 126 LEU A N 1
ATOM 981 C CA . LEU A 1 126 ? 2.546 4.695 -19.991 1.00 89.25 126 LEU A CA 1
ATOM 982 C C . LEU A 1 126 ? 2.237 6.035 -19.326 1.00 89.25 126 LEU A C 1
ATOM 984 O O . LEU A 1 126 ? 2.541 6.248 -18.150 1.00 89.25 126 LEU A O 1
ATOM 988 N N . TYR A 1 127 ? 1.559 6.904 -20.073 1.00 91.50 127 TYR A N 1
ATOM 989 C CA . TYR A 1 127 ? 0.892 8.075 -19.524 1.00 91.50 127 TYR A CA 1
ATOM 990 C C . TYR A 1 127 ? -0.595 8.016 -19.841 1.00 91.50 127 TYR A C 1
ATOM 992 O O . TYR A 1 127 ? -1.008 8.180 -20.990 1.00 91.50 127 TYR A O 1
ATOM 1000 N N . PHE A 1 128 ? -1.398 7.777 -18.812 1.00 90.75 128 PHE A N 1
ATOM 1001 C CA . PHE A 1 128 ? -2.847 7.866 -18.902 1.00 90.75 128 PHE A CA 1
ATOM 1002 C C . PHE A 1 128 ? -3.417 8.250 -17.546 1.00 90.75 128 PHE A C 1
ATOM 1004 O O . PHE A 1 128 ? -2.868 7.909 -16.498 1.00 90.75 128 PHE A O 1
ATOM 1011 N N . HIS A 1 129 ? -4.545 8.946 -17.564 1.00 90.62 129 HIS A N 1
ATOM 1012 C CA . HIS A 1 129 ? -5.274 9.233 -16.346 1.00 90.62 129 HIS A CA 1
ATOM 1013 C C . HIS A 1 129 ? -6.768 9.356 -16.626 1.00 90.62 129 HIS A C 1
ATOM 1015 O O . HIS A 1 129 ? -7.188 10.006 -17.581 1.00 90.62 129 HIS A O 1
ATOM 1021 N N . ASN A 1 130 ? -7.576 8.750 -15.768 1.00 89.75 130 ASN A N 1
ATOM 1022 C CA . ASN A 1 130 ? -9.032 8.904 -15.736 1.00 89.75 130 ASN A CA 1
ATOM 1023 C C . ASN A 1 130 ? -9.464 9.343 -14.331 1.00 89.75 130 ASN A C 1
ATOM 1025 O O . ASN A 1 130 ? -10.446 8.861 -13.778 1.00 89.75 130 ASN A O 1
ATOM 1029 N N . THR A 1 131 ? -8.682 10.244 -13.743 1.00 80.62 131 THR A N 1
ATOM 1030 C CA . THR A 1 131 ? -8.832 10.683 -12.361 1.00 80.62 131 THR A CA 1
ATOM 1031 C C . THR A 1 131 ? -9.166 12.169 -12.237 1.00 80.62 131 THR A C 1
ATOM 1033 O O . THR A 1 131 ? -8.824 12.973 -13.106 1.00 80.62 131 THR A O 1
ATOM 1036 N N . THR A 1 132 ? -9.832 12.530 -11.137 1.00 73.81 132 THR A N 1
ATOM 1037 C CA . THR A 1 132 ? -10.016 13.914 -10.682 1.00 73.81 132 THR A CA 1
ATOM 1038 C C . THR A 1 132 ? -8.853 14.421 -9.822 1.00 73.81 132 THR A C 1
ATOM 1040 O O . THR A 1 132 ? -8.769 15.622 -9.574 1.00 73.81 132 THR A O 1
ATOM 1043 N N . PHE A 1 133 ? -7.967 13.539 -9.341 1.00 74.31 133 PHE A N 1
ATOM 1044 C CA . PHE A 1 133 ? -6.752 13.923 -8.617 1.00 74.31 133 PHE A CA 1
ATOM 1045 C C . PHE A 1 133 ? -5.574 14.175 -9.569 1.00 74.31 133 PHE A C 1
ATOM 1047 O O . PHE A 1 133 ? -5.605 13.846 -10.755 1.00 74.31 133 PHE A O 1
ATOM 1054 N N . ARG A 1 134 ? -4.527 14.830 -9.055 1.00 81.31 134 ARG A N 1
ATOM 1055 C CA . ARG A 1 134 ? -3.370 15.249 -9.854 1.00 81.31 134 ARG A CA 1
ATOM 1056 C C . ARG A 1 134 ? -2.602 14.029 -10.370 1.00 81.31 134 ARG A C 1
ATOM 1058 O O . ARG A 1 134 ? -1.971 13.338 -9.583 1.00 81.31 134 ARG A O 1
ATOM 1065 N N . CYS A 1 135 ? -2.569 13.853 -11.690 1.00 89.19 135 CYS A N 1
ATOM 1066 C CA . CYS A 1 135 ? -1.650 12.944 -12.371 1.00 89.19 135 CYS A CA 1
ATOM 1067 C C . CYS A 1 135 ? -0.582 13.771 -13.107 1.00 89.19 135 CYS A C 1
ATOM 1069 O O . CYS A 1 135 ? -0.910 14.421 -14.107 1.00 89.19 135 CYS A O 1
ATOM 1071 N N . PRO A 1 136 ? 0.660 13.863 -12.595 1.00 86.25 136 PRO A N 1
ATOM 1072 C CA . PRO A 1 136 ? 1.665 14.739 -13.181 1.00 86.25 136 PRO A CA 1
ATOM 1073 C C . PRO A 1 136 ? 2.001 14.303 -14.617 1.00 86.25 136 PRO A C 1
ATOM 1075 O O . PRO A 1 136 ? 2.034 13.101 -14.895 1.00 86.25 136 PRO A O 1
ATOM 1078 N N . PRO A 1 137 ? 2.238 15.256 -15.537 1.00 85.69 137 PRO A N 1
ATOM 1079 C CA . PRO A 1 137 ? 2.664 14.929 -16.890 1.00 85.69 137 PRO A CA 1
ATOM 1080 C C . PRO A 1 137 ? 4.046 14.257 -16.860 1.00 85.69 137 PRO A C 1
ATOM 1082 O O . PRO A 1 137 ? 4.871 14.604 -16.010 1.00 85.69 137 PRO A O 1
ATOM 1085 N N . PRO A 1 138 ? 4.325 13.327 -17.783 1.00 86.12 138 PRO A N 1
ATOM 1086 C CA . PRO A 1 138 ? 5.554 12.551 -17.762 1.00 86.12 138 PRO A CA 1
ATOM 1087 C C . PRO A 1 138 ? 6.745 13.412 -18.204 1.00 86.12 138 PRO A C 1
ATOM 1089 O O . PRO A 1 138 ? 6.702 14.050 -19.258 1.00 86.12 138 PRO A O 1
ATOM 1092 N N . ASP A 1 139 ? 7.844 13.372 -17.448 1.00 88.38 139 ASP A N 1
ATOM 1093 C CA . ASP A 1 139 ? 9.152 13.857 -17.903 1.00 88.38 139 ASP A CA 1
ATOM 1094 C C . ASP A 1 139 ? 10.077 12.667 -18.161 1.00 88.38 139 ASP A C 1
ATOM 1096 O O . ASP A 1 139 ? 10.843 12.234 -17.302 1.00 88.38 139 ASP A O 1
ATOM 1100 N N . LEU A 1 140 ? 10.028 12.149 -19.389 1.00 86.56 140 LEU A N 1
ATOM 1101 C CA . LEU A 1 140 ? 10.818 10.983 -19.793 1.00 86.56 140 LEU A CA 1
ATOM 1102 C C . LEU A 1 140 ? 12.339 11.203 -19.705 1.00 86.56 140 LEU A C 1
ATOM 1104 O O . LEU A 1 140 ? 13.084 10.234 -19.799 1.00 86.56 140 LEU A O 1
ATOM 1108 N N . ARG A 1 141 ? 12.826 12.447 -19.565 1.00 87.31 141 ARG A N 1
ATOM 1109 C CA . ARG A 1 141 ? 14.266 12.728 -19.412 1.00 87.31 141 ARG A CA 1
ATOM 1110 C C . ARG A 1 141 ? 14.734 12.609 -17.969 1.00 87.31 141 ARG A C 1
ATOM 1112 O O . ARG A 1 141 ? 15.911 12.355 -17.742 1.00 87.31 141 ARG A O 1
ATOM 1119 N N . ARG A 1 142 ? 13.830 12.841 -17.021 1.00 89.69 142 ARG A N 1
ATOM 1120 C CA . ARG A 1 142 ? 14.085 12.802 -15.575 1.00 89.69 142 ARG A CA 1
ATOM 1121 C C . ARG A 1 142 ? 13.353 11.646 -14.908 1.00 89.69 142 ARG A C 1
ATOM 1123 O O . ARG A 1 142 ? 13.134 11.658 -13.707 1.00 89.69 142 ARG A O 1
ATOM 1130 N N . CYS A 1 143 ? 12.918 10.686 -15.711 1.00 90.69 143 CYS A N 1
ATOM 1131 C CA . CYS A 1 143 ? 12.174 9.550 -15.231 1.00 90.69 143 CYS A CA 1
ATOM 1132 C C . CYS A 1 143 ? 13.087 8.621 -14.453 1.00 90.69 143 CYS A C 1
ATOM 1134 O O . CYS A 1 143 ? 14.073 8.139 -15.009 1.00 90.69 143 CYS A O 1
ATOM 1136 N N . HIS A 1 144 ? 12.722 8.311 -13.218 1.00 91.50 144 HIS A N 1
ATOM 1137 C CA . HIS A 1 144 ? 13.437 7.314 -12.425 1.00 91.50 144 HIS A CA 1
ATOM 1138 C C . HIS A 1 144 ? 12.737 5.960 -12.440 1.00 91.50 144 HIS A C 1
ATOM 1140 O O . HIS A 1 144 ? 13.394 4.926 -12.328 1.00 91.50 144 HIS A O 1
ATOM 1146 N N . ARG A 1 145 ? 11.415 5.957 -12.631 1.00 93.19 145 ARG A N 1
ATOM 1147 C CA . ARG A 1 145 ? 10.587 4.754 -12.746 1.00 93.19 145 ARG A CA 1
ATOM 1148 C C . ARG A 1 145 ? 9.250 5.072 -13.407 1.00 93.19 145 ARG A C 1
ATOM 1150 O O . ARG A 1 145 ? 8.764 6.205 -13.338 1.00 93.19 145 ARG A O 1
ATOM 1157 N N . CYS A 1 146 ? 8.608 4.052 -13.955 1.00 94.62 146 CYS A N 1
ATOM 1158 C CA . CYS A 1 146 ? 7.194 4.127 -14.282 1.00 94.62 146 CYS A CA 1
ATOM 1159 C C . CYS A 1 146 ? 6.376 3.917 -12.996 1.00 94.62 146 CYS A C 1
ATOM 1161 O O . CYS A 1 146 ? 6.747 3.108 -12.146 1.00 94.62 146 CYS A O 1
ATOM 1163 N N . THR A 1 147 ? 5.270 4.640 -12.832 1.00 95.31 147 THR A N 1
ATOM 1164 C CA . THR A 1 147 ? 4.359 4.492 -11.687 1.00 95.31 147 THR A CA 1
ATOM 1165 C C . THR A 1 147 ? 2.923 4.382 -12.176 1.00 95.31 147 THR A C 1
ATOM 1167 O O . THR A 1 147 ? 2.544 5.054 -13.135 1.00 95.31 147 THR A O 1
ATOM 1170 N N . VAL A 1 148 ? 2.133 3.527 -11.536 1.00 95.25 148 VAL A N 1
ATOM 1171 C CA . VAL A 1 148 ? 0.679 3.471 -11.683 1.00 95.25 148 VAL A CA 1
ATOM 1172 C C . VAL A 1 148 ? 0.033 3.469 -10.307 1.00 95.25 148 VAL A C 1
ATOM 1174 O O . VAL A 1 148 ? 0.466 2.749 -9.413 1.00 95.25 148 VAL A O 1
ATOM 1177 N N . GLU A 1 149 ? -1.004 4.275 -10.158 1.00 94.81 149 GLU A N 1
ATOM 1178 C CA . GLU A 1 149 ? -1.897 4.321 -9.010 1.00 94.81 149 GLU A CA 1
ATOM 1179 C C . GLU A 1 149 ? -3.310 4.039 -9.511 1.00 94.81 149 GLU A C 1
ATOM 1181 O O . GLU A 1 149 ? -3.767 4.682 -10.458 1.00 94.81 149 GLU A O 1
ATOM 1186 N N . VAL A 1 150 ? -3.987 3.075 -8.894 1.00 94.44 150 VAL A N 1
ATOM 1187 C CA . VAL A 1 150 ? -5.398 2.763 -9.124 1.00 94.44 150 VAL A CA 1
ATOM 1188 C C . VAL A 1 150 ? -6.117 2.886 -7.793 1.00 94.44 150 VAL A C 1
ATOM 1190 O O . VAL A 1 150 ? -5.663 2.330 -6.800 1.00 94.44 150 VAL A O 1
ATOM 1193 N N . ALA A 1 151 ? -7.224 3.617 -7.770 1.00 92.56 151 ALA A N 1
ATOM 1194 C CA . ALA A 1 151 ? -8.058 3.819 -6.600 1.00 92.56 151 ALA A CA 1
ATOM 1195 C C . ALA A 1 151 ? -9.490 3.364 -6.890 1.00 92.56 151 ALA A C 1
ATOM 1197 O O . ALA A 1 151 ? -10.100 3.739 -7.895 1.00 92.56 151 ALA A O 1
ATOM 1198 N N . GLN A 1 152 ? -10.035 2.585 -5.964 1.00 89.69 152 GLN A N 1
ATOM 1199 C CA . GLN A 1 152 ? -11.412 2.122 -5.952 1.00 89.69 152 GLN A CA 1
ATOM 1200 C C . GLN A 1 152 ? -12.103 2.724 -4.733 1.00 89.69 152 GLN A C 1
ATOM 1202 O O . GLN A 1 152 ? -11.646 2.567 -3.601 1.00 89.69 152 GLN A O 1
ATOM 1207 N N . GLN A 1 153 ? -13.216 3.411 -4.957 1.00 82.06 153 GLN A N 1
ATOM 1208 C CA . GLN A 1 153 ? -14.092 3.870 -3.886 1.00 82.06 153 GLN A CA 1
ATOM 1209 C C . GLN A 1 153 ? -15.381 3.056 -3.955 1.00 82.06 153 GLN A C 1
ATOM 1211 O O . GLN A 1 153 ? -15.942 2.894 -5.036 1.00 82.06 153 GLN A O 1
ATOM 1216 N N . THR A 1 154 ? -15.869 2.562 -2.813 1.00 66.69 154 THR A N 1
ATOM 1217 C CA . THR A 1 154 ? -16.998 1.606 -2.708 1.00 66.69 154 THR A CA 1
ATOM 1218 C C . THR A 1 154 ? -18.271 2.046 -3.456 1.00 66.69 154 THR A C 1
ATOM 1220 O O . THR A 1 154 ? -19.142 1.228 -3.746 1.00 66.69 154 THR A O 1
ATOM 1223 N N . SER A 1 155 ? -18.395 3.336 -3.778 1.00 57.62 155 SER A N 1
ATOM 1224 C CA . SER A 1 155 ? -19.551 3.942 -4.441 1.00 57.62 155 SER A CA 1
ATOM 1225 C C . SER A 1 155 ? -19.273 4.605 -5.807 1.00 57.62 155 SER A C 1
ATOM 1227 O O . SER A 1 155 ? -20.209 5.177 -6.367 1.00 57.62 155 SER A O 1
ATOM 1229 N N . LEU A 1 156 ? -18.053 4.548 -6.368 1.00 61.53 156 LEU A N 1
ATOM 1230 C CA . LEU A 1 156 ? -17.665 5.316 -7.571 1.00 61.53 156 LEU A CA 1
ATOM 1231 C C . LEU A 1 156 ? -16.814 4.539 -8.597 1.00 61.53 156 LEU A C 1
ATOM 1233 O O . LEU A 1 156 ? -16.373 3.416 -8.367 1.00 61.53 156 LEU A O 1
ATOM 1237 N N . THR A 1 157 ? -16.608 5.195 -9.746 1.00 68.00 157 THR A N 1
ATOM 1238 C CA . THR A 1 157 ? -15.707 4.856 -10.858 1.00 68.00 157 THR A CA 1
ATOM 1239 C C . THR A 1 157 ? -14.283 4.546 -10.387 1.00 68.00 157 THR A C 1
ATOM 1241 O O . THR A 1 157 ? -13.759 5.221 -9.506 1.00 68.00 157 THR A O 1
ATOM 1244 N N . GLU A 1 158 ? -13.640 3.561 -11.017 1.00 83.38 158 GLU A N 1
ATOM 1245 C CA . GLU A 1 158 ? -12.203 3.306 -10.872 1.00 83.38 158 GLU A CA 1
ATOM 1246 C C . GLU A 1 158 ? -11.399 4.504 -11.390 1.00 83.38 158 GLU A C 1
ATOM 1248 O O . GLU A 1 158 ? -11.541 4.905 -12.550 1.00 83.38 158 GLU A O 1
ATOM 1253 N N . TYR A 1 159 ? -10.544 5.061 -10.536 1.00 89.81 159 TYR A N 1
ATOM 1254 C CA . TYR A 1 159 ? -9.612 6.115 -10.911 1.00 89.81 159 TYR A CA 1
ATOM 1255 C C . TYR A 1 159 ? -8.230 5.525 -11.083 1.00 89.81 159 TYR A C 1
ATOM 1257 O O . TYR A 1 159 ? -7.782 4.728 -10.267 1.00 89.81 159 TYR A O 1
ATOM 1265 N N . ALA A 1 160 ? -7.527 5.968 -12.107 1.00 92.88 160 ALA A N 1
ATOM 1266 C CA . ALA A 1 160 ? -6.177 5.548 -12.377 1.00 92.88 160 ALA A CA 1
ATOM 1267 C C . ALA A 1 160 ? -5.336 6.724 -12.864 1.00 92.88 160 ALA A C 1
ATOM 1269 O O . ALA A 1 160 ? -5.805 7.620 -13.575 1.00 92.88 160 ALA A O 1
ATOM 1270 N N . CYS A 1 161 ? -4.074 6.701 -12.465 1.00 94.56 161 CYS A N 1
ATOM 1271 C CA . CYS A 1 161 ? -3.017 7.561 -12.959 1.00 94.56 161 CYS A CA 1
ATOM 1272 C C . CYS A 1 161 ? -1.804 6.678 -13.212 1.00 94.56 161 CYS A C 1
ATOM 1274 O O . CYS A 1 161 ? -1.239 6.125 -12.273 1.00 94.56 161 CYS A O 1
ATOM 1276 N N . ALA A 1 162 ? -1.393 6.557 -14.468 1.00 95.12 162 ALA A N 1
ATOM 1277 C CA . ALA A 1 162 ? -0.075 6.057 -14.803 1.00 95.12 162 ALA A CA 1
ATOM 1278 C C . ALA A 1 162 ? 0.764 7.197 -15.351 1.00 95.12 162 ALA A C 1
ATOM 1280 O O . ALA A 1 162 ? 0.319 7.978 -16.195 1.00 95.12 162 ALA A O 1
ATOM 1281 N N . THR A 1 163 ? 1.978 7.297 -14.839 1.00 94.38 163 THR A N 1
ATOM 1282 C CA . THR A 1 163 ? 2.920 8.328 -15.231 1.00 94.38 163 THR A CA 1
ATOM 1283 C C . THR A 1 163 ? 4.350 7.851 -15.017 1.00 94.38 163 THR A C 1
ATOM 1285 O O . THR A 1 163 ? 4.622 6.716 -14.622 1.00 94.38 163 THR A O 1
ATOM 1288 N N . CYS A 1 164 ? 5.272 8.747 -15.304 1.00 91.25 164 CYS A N 1
ATOM 1289 C CA . CYS A 1 164 ? 6.686 8.621 -15.058 1.00 91.25 164 CYS A CA 1
ATOM 1290 C C . CYS A 1 164 ? 7.044 9.511 -13.858 1.00 91.25 164 CYS A C 1
ATOM 1292 O O . CYS A 1 164 ? 6.755 10.708 -13.873 1.00 91.25 164 CYS A O 1
ATOM 1294 N N . 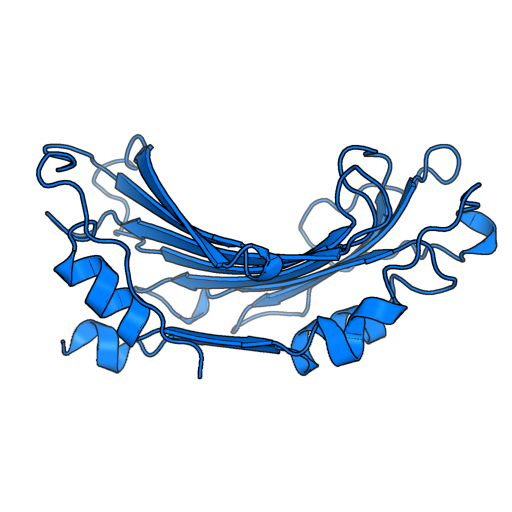GLU A 1 165 ? 7.649 8.927 -12.824 1.00 87.88 165 GLU A N 1
ATOM 1295 C CA . GLU A 1 165 ? 7.994 9.643 -11.593 1.00 87.88 165 GLU A CA 1
ATOM 1296 C C . GLU A 1 165 ? 9.407 10.233 -11.679 1.00 87.88 165 GLU A C 1
ATOM 1298 O O . GLU A 1 165 ? 10.349 9.554 -12.100 1.00 87.88 165 GLU A O 1
ATOM 1303 N N . VAL A 1 166 ? 9.534 11.497 -11.271 1.00 86.50 166 VAL A N 1
ATOM 1304 C CA . VAL A 1 166 ? 10.797 12.257 -11.274 1.00 86.50 166 VAL A CA 1
ATOM 1305 C C . VAL A 1 166 ? 11.475 12.280 -9.907 1.00 86.50 166 VAL A C 1
ATOM 1307 O O . VAL A 1 166 ? 12.606 12.744 -9.791 1.00 86.50 166 VAL A O 1
ATOM 1310 N N . ASP A 1 167 ? 10.777 11.835 -8.865 1.00 81.31 167 ASP A N 1
ATOM 1311 C CA . ASP A 1 167 ? 11.325 11.735 -7.521 1.00 81.31 167 ASP A CA 1
ATOM 1312 C C . ASP A 1 167 ? 12.219 10.492 -7.348 1.00 81.31 167 ASP A C 1
ATOM 1314 O O . ASP A 1 167 ? 11.766 9.352 -7.472 1.00 81.31 167 ASP A O 1
ATOM 1318 N N . GLU A 1 168 ? 13.485 10.735 -7.002 1.00 78.00 168 GLU A N 1
ATOM 1319 C CA . GLU A 1 168 ? 14.506 9.729 -6.677 1.00 78.00 168 GLU A CA 1
ATOM 1320 C C . GLU A 1 168 ? 14.383 9.179 -5.244 1.00 78.00 168 GLU A C 1
ATOM 1322 O O . GLU A 1 168 ? 15.096 8.251 -4.875 1.00 78.00 168 GLU A O 1
ATOM 1327 N N . SER A 1 169 ? 13.509 9.746 -4.401 1.00 74.12 169 SER A N 1
ATOM 1328 C CA . SER A 1 169 ? 13.454 9.431 -2.963 1.00 74.12 169 SER A CA 1
ATOM 1329 C C . SER A 1 169 ? 13.047 7.991 -2.637 1.00 74.12 169 SER A C 1
ATOM 1331 O O . SER A 1 169 ? 13.268 7.512 -1.521 1.00 74.12 169 SER A O 1
ATOM 1333 N N . ARG A 1 170 ? 12.430 7.303 -3.598 1.00 73.12 170 ARG A N 1
ATOM 1334 C CA . ARG A 1 170 ? 12.016 5.904 -3.501 1.00 73.12 170 ARG A CA 1
ATOM 1335 C C . ARG A 1 170 ? 12.544 5.183 -4.741 1.00 73.12 170 ARG A C 1
ATOM 1337 O O . ARG A 1 170 ? 12.543 5.767 -5.822 1.00 73.12 170 ARG A O 1
ATOM 1344 N N . ASP A 1 171 ? 12.898 3.915 -4.615 1.00 87.69 171 ASP A N 1
ATOM 1345 C CA . ASP A 1 171 ? 13.186 3.029 -5.749 1.00 87.69 171 ASP A CA 1
ATOM 1346 C C . ASP A 1 171 ? 11.901 2.306 -6.195 1.00 87.69 171 ASP A C 1
ATOM 1348 O O . ASP A 1 171 ? 10.799 2.841 -6.066 1.00 87.69 171 ASP A O 1
ATOM 1352 N N . ASN A 1 172 ? 11.986 1.094 -6.739 1.00 93.62 172 ASN A N 1
ATOM 1353 C CA . ASN A 1 172 ? 10.794 0.320 -7.074 1.00 93.62 172 ASN A CA 1
ATOM 1354 C C . ASN A 1 172 ? 10.032 -0.099 -5.818 1.00 93.62 172 ASN A C 1
ATOM 1356 O O . ASN A 1 172 ? 10.622 -0.511 -4.816 1.00 93.62 172 ASN A O 1
ATOM 1360 N N . PHE A 1 173 ? 8.709 -0.031 -5.887 1.00 94.94 173 PHE A N 1
ATOM 1361 C CA . PHE A 1 173 ? 7.839 -0.401 -4.787 1.00 94.94 173 PHE A CA 1
ATOM 1362 C C . PHE A 1 173 ? 6.485 -0.886 -5.286 1.00 94.94 173 PHE A C 1
ATOM 1364 O O . PHE A 1 173 ? 6.020 -0.529 -6.361 1.00 94.94 173 PHE A O 1
ATOM 1371 N N . VAL A 1 174 ? 5.829 -1.667 -4.450 1.00 96.31 174 VAL A N 1
ATOM 1372 C CA . VAL A 1 174 ? 4.417 -1.973 -4.535 1.00 96.31 174 VAL A CA 1
ATOM 1373 C C . VAL A 1 174 ? 3.779 -1.626 -3.206 1.00 96.31 174 VAL A C 1
ATOM 1375 O O . VAL A 1 174 ? 4.356 -1.817 -2.134 1.00 96.31 174 VAL A O 1
ATOM 1378 N N . GLU A 1 175 ? 2.590 -1.068 -3.277 1.00 96.06 175 GLU A N 1
ATOM 1379 C CA . GLU A 1 175 ? 1.880 -0.579 -2.121 1.00 96.06 175 GLU A CA 1
ATOM 1380 C C . GLU A 1 175 ? 0.390 -0.792 -2.326 1.00 96.06 175 GLU A C 1
ATOM 1382 O O . GLU A 1 175 ? -0.146 -0.563 -3.406 1.00 96.06 175 GLU A O 1
ATOM 1387 N N . ARG A 1 176 ? -0.291 -1.218 -1.271 1.00 96.75 176 ARG A N 1
ATOM 1388 C CA . ARG A 1 176 ? -1.740 -1.122 -1.183 1.00 96.75 176 ARG A CA 1
ATOM 1389 C C . ARG A 1 176 ? -2.081 -0.411 0.096 1.00 96.75 176 ARG A C 1
ATOM 1391 O O . ARG A 1 176 ? -1.531 -0.757 1.140 1.00 96.75 176 ARG A O 1
ATOM 1398 N N . PHE A 1 177 ? -3.021 0.513 0.051 1.00 96.00 177 PHE A N 1
ATOM 1399 C CA . PHE A 1 177 ? -3.634 0.990 1.273 1.00 96.00 177 PHE A CA 1
ATOM 1400 C C . PHE A 1 177 ? -5.139 1.066 1.145 1.00 96.00 177 PHE A C 1
ATOM 1402 O O . PHE A 1 177 ? -5.685 1.290 0.071 1.00 96.00 177 PHE A O 1
ATOM 1409 N N . LYS A 1 178 ? -5.807 0.874 2.273 1.00 95.94 178 LYS A N 1
ATOM 1410 C CA . LYS A 1 178 ? -7.247 0.977 2.382 1.00 95.94 178 LYS A CA 1
ATOM 1411 C C . LYS A 1 178 ? -7.603 1.821 3.583 1.00 95.94 178 LYS A C 1
ATOM 1413 O O . LYS A 1 178 ? -7.103 1.577 4.681 1.00 95.94 178 LYS A O 1
ATOM 1418 N N . THR A 1 179 ? -8.475 2.787 3.367 1.00 95.12 179 THR A N 1
ATOM 1419 C CA . THR A 1 179 ? -9.011 3.637 4.417 1.00 95.12 179 THR A CA 1
ATOM 1420 C C . THR A 1 179 ? -10.460 3.266 4.673 1.00 95.12 179 THR A C 1
ATOM 1422 O O . THR A 1 179 ? -11.260 3.202 3.741 1.00 95.12 179 THR A O 1
ATOM 1425 N N . PHE A 1 180 ? -10.778 3.041 5.942 1.00 93.25 180 PHE A N 1
ATOM 1426 C CA . PHE A 1 180 ? -12.115 2.789 6.453 1.00 93.25 180 PHE A CA 1
ATOM 1427 C C . PHE A 1 180 ? -12.594 4.022 7.211 1.00 93.25 180 PHE A C 1
ATOM 1429 O O . PHE A 1 180 ? -11.927 4.457 8.155 1.00 93.25 180 PHE A O 1
ATOM 1436 N N . VAL A 1 181 ? -13.738 4.576 6.818 1.00 90.44 181 VAL A N 1
ATOM 1437 C CA . VAL A 1 181 ? -14.393 5.665 7.553 1.00 90.44 181 VAL A CA 1
ATOM 1438 C C . VAL A 1 181 ? -15.468 5.051 8.440 1.00 90.44 181 VAL A C 1
ATOM 1440 O O . VAL A 1 181 ? -16.509 4.607 7.955 1.00 90.44 181 VAL A O 1
ATOM 1443 N N . LEU A 1 182 ? -15.229 5.029 9.754 1.00 86.88 182 LEU A N 1
ATOM 1444 C CA . LEU A 1 182 ? -16.045 4.244 10.689 1.00 86.88 182 LEU A CA 1
ATOM 1445 C C . LEU A 1 182 ? -17.521 4.660 10.709 1.00 86.88 182 LEU A C 1
ATOM 1447 O O . LEU A 1 182 ? -18.400 3.821 10.897 1.00 86.88 182 LEU A O 1
ATOM 1451 N N . SER A 1 183 ? -17.795 5.946 10.492 1.00 84.25 183 SER A N 1
ATOM 1452 C CA . SER A 1 183 ? -19.149 6.497 10.445 1.00 84.25 183 SER A CA 1
ATOM 1453 C C . SER A 1 183 ? -19.846 6.323 9.091 1.00 84.25 183 SER A C 1
ATOM 1455 O O . SER A 1 183 ? -21.072 6.427 9.030 1.00 84.25 183 SER A O 1
ATOM 1457 N N . ASN A 1 184 ? -19.108 6.064 8.004 1.00 86.50 184 ASN A N 1
ATOM 1458 C CA . ASN A 1 184 ? -19.676 5.968 6.661 1.00 86.50 184 ASN A CA 1
ATOM 1459 C C . ASN A 1 184 ? -18.840 5.080 5.715 1.00 86.50 184 ASN A C 1
ATOM 1461 O O . ASN A 1 184 ? -18.015 5.595 4.959 1.00 86.50 184 ASN A O 1
ATOM 1465 N N . PRO A 1 185 ? -19.140 3.771 5.625 1.00 83.12 185 PRO A N 1
ATOM 1466 C CA . PRO A 1 185 ? -18.421 2.842 4.743 1.00 83.12 185 PRO A CA 1
ATOM 1467 C C . PRO A 1 185 ? -18.472 3.185 3.242 1.00 83.12 185 PRO A C 1
ATOM 1469 O O . PRO A 1 185 ? -17.706 2.652 2.441 1.00 83.12 185 PRO A O 1
ATOM 1472 N N . LYS A 1 186 ? -19.385 4.069 2.807 1.00 84.19 186 LYS A N 1
ATOM 1473 C CA . LYS A 1 186 ? -19.437 4.529 1.404 1.00 84.19 186 LYS A CA 1
ATOM 1474 C C . LYS A 1 186 ? -18.262 5.438 1.036 1.00 84.19 186 LYS A C 1
ATOM 1476 O O . LYS A 1 186 ? -18.022 5.652 -0.154 1.00 84.19 186 LYS A O 1
ATOM 1481 N N . GLU A 1 187 ? -17.578 5.982 2.039 1.00 86.56 187 GLU A N 1
ATOM 1482 C CA . GLU A 1 187 ? -16.396 6.831 1.897 1.00 86.56 187 GLU A CA 1
ATOM 1483 C C . GLU A 1 187 ? -15.084 6.043 1.935 1.00 86.56 187 GLU A C 1
ATOM 1485 O O . GLU A 1 187 ? -14.026 6.643 1.755 1.00 86.56 187 GLU A O 1
ATOM 1490 N N . ASP A 1 188 ? -15.143 4.723 2.125 1.00 90.75 188 ASP A N 1
ATOM 1491 C CA . ASP A 1 188 ? -13.965 3.865 2.095 1.00 90.75 188 ASP A CA 1
ATOM 1492 C C . ASP A 1 188 ? -13.262 3.950 0.736 1.00 90.75 188 ASP A C 1
ATOM 1494 O O . ASP A 1 188 ? -13.901 3.923 -0.323 1.00 90.75 188 ASP A O 1
ATOM 1498 N N . ILE A 1 189 ? -11.933 4.008 0.774 1.00 92.19 189 ILE A N 1
ATOM 1499 C CA . ILE A 1 189 ? -11.070 4.065 -0.407 1.00 92.19 189 ILE A CA 1
ATOM 1500 C C . ILE A 1 189 ? -10.030 2.947 -0.330 1.00 92.19 189 ILE A C 1
ATOM 1502 O O . ILE A 1 189 ? -9.458 2.705 0.729 1.00 92.19 189 ILE A O 1
ATOM 1506 N N . ASP A 1 190 ? -9.801 2.248 -1.438 1.00 94.38 190 ASP A N 1
ATOM 1507 C CA . ASP A 1 190 ? -8.826 1.161 -1.578 1.00 94.38 190 ASP A CA 1
ATOM 1508 C C . ASP A 1 190 ? -7.922 1.478 -2.769 1.00 94.38 190 ASP A C 1
ATOM 1510 O O . ASP A 1 190 ? -8.396 1.629 -3.894 1.00 94.38 190 ASP A O 1
ATOM 1514 N N . VAL A 1 191 ? -6.624 1.613 -2.535 1.00 95.38 191 VAL A N 1
ATOM 1515 C CA . VAL A 1 191 ? -5.657 2.110 -3.514 1.00 95.38 191 VAL A CA 1
ATOM 1516 C C . VAL A 1 191 ? -4.532 1.106 -3.677 1.00 95.38 191 VAL A C 1
ATOM 1518 O O . VAL A 1 191 ? -3.957 0.645 -2.693 1.00 95.38 191 VAL A O 1
ATOM 1521 N N . ALA A 1 192 ? -4.199 0.801 -4.924 1.00 96.31 192 ALA A N 1
ATOM 1522 C CA . ALA A 1 192 ? -3.027 0.042 -5.322 1.00 96.31 192 ALA A CA 1
ATOM 1523 C C . ALA A 1 192 ? -2.045 0.959 -6.055 1.00 96.31 192 ALA A C 1
ATOM 1525 O O . ALA A 1 192 ? -2.422 1.653 -6.997 1.00 96.31 192 ALA A O 1
ATOM 1526 N N . ILE A 1 193 ? -0.776 0.928 -5.656 1.00 95.50 193 ILE A N 1
ATOM 1527 C CA . ILE A 1 193 ? 0.308 1.682 -6.282 1.00 95.50 193 ILE A CA 1
ATOM 1528 C C . ILE A 1 193 ? 1.439 0.722 -6.636 1.00 95.50 193 ILE A C 1
ATOM 1530 O O . ILE A 1 193 ? 1.844 -0.117 -5.831 1.00 95.50 193 ILE A O 1
ATOM 1534 N N . LEU A 1 194 ? 1.977 0.868 -7.841 1.00 96.12 194 LEU A N 1
ATOM 1535 C CA . LEU A 1 194 ? 3.148 0.145 -8.312 1.00 96.12 194 LEU A CA 1
ATOM 1536 C C . LEU A 1 194 ? 4.117 1.132 -8.963 1.00 96.12 194 LEU A C 1
ATOM 1538 O O . LEU A 1 194 ? 3.764 1.802 -9.931 1.00 96.12 194 LEU A O 1
ATOM 1542 N N . GLY A 1 195 ? 5.338 1.192 -8.442 1.00 95.50 195 GLY A N 1
ATOM 1543 C CA . GLY A 1 195 ? 6.486 1.873 -9.026 1.00 95.50 195 GLY A CA 1
ATOM 1544 C C . GLY A 1 195 ? 7.543 0.856 -9.456 1.00 95.50 195 GLY A C 1
ATOM 1545 O O . GLY A 1 195 ? 7.980 0.037 -8.649 1.00 95.50 195 GLY A O 1
ATOM 1546 N N . CYS A 1 196 ? 7.956 0.886 -10.719 1.00 94.81 196 CYS A N 1
ATOM 1547 C CA . CYS A 1 196 ? 8.797 -0.155 -11.311 1.00 94.81 196 CYS A CA 1
ATOM 1548 C C . CYS A 1 196 ? 9.579 0.355 -12.535 1.00 94.81 196 CYS A C 1
ATOM 1550 O O . CYS A 1 196 ? 9.253 1.386 -13.124 1.00 94.81 196 CYS A O 1
ATOM 1552 N N . GLN A 1 197 ? 10.614 -0.390 -12.930 1.00 94.94 197 GLN A N 1
ATOM 1553 C CA . GLN A 1 197 ? 11.504 -0.047 -14.051 1.00 94.94 197 GLN A CA 1
ATOM 1554 C C . GLN A 1 197 ? 11.479 -1.074 -15.197 1.00 94.94 197 GLN A C 1
ATOM 1556 O O . GLN A 1 197 ? 12.254 -0.964 -16.145 1.00 94.94 197 GLN A O 1
ATOM 1561 N N . LEU A 1 198 ? 10.623 -2.095 -15.106 1.00 95.38 198 LEU A N 1
ATOM 1562 C CA . LEU A 1 198 ? 10.447 -3.073 -16.179 1.00 95.38 198 LEU A CA 1
ATOM 1563 C C . LEU A 1 198 ? 9.596 -2.499 -17.316 1.00 95.38 198 LEU A C 1
ATOM 1565 O O . LEU A 1 198 ? 8.782 -1.602 -17.107 1.00 95.38 198 LEU A O 1
ATOM 1569 N N . GLU A 1 199 ? 9.757 -3.067 -18.506 1.00 95.56 199 GLU A N 1
ATOM 1570 C CA . GLU A 1 199 ? 8.941 -2.727 -19.670 1.00 95.56 199 GLU A CA 1
ATOM 1571 C C . GLU A 1 199 ? 7.445 -2.952 -19.396 1.00 95.56 199 GLU A C 1
ATOM 1573 O O . GLU A 1 199 ? 7.054 -4.003 -18.878 1.00 95.56 199 GLU A O 1
ATOM 1578 N N . GLY A 1 200 ? 6.609 -1.954 -19.705 1.00 92.19 200 GLY A N 1
ATOM 1579 C CA . GLY A 1 200 ? 5.149 -2.039 -19.579 1.00 92.19 200 GLY A CA 1
ATOM 1580 C C . GLY A 1 200 ? 4.655 -2.264 -18.146 1.00 92.19 200 GLY A C 1
ATOM 1581 O O . GLY A 1 200 ? 3.566 -2.803 -17.923 1.00 92.19 200 GLY A O 1
ATOM 1582 N N . CYS A 1 201 ? 5.458 -1.909 -17.143 1.00 93.50 201 CYS A N 1
ATOM 1583 C CA . CYS A 1 201 ? 5.169 -2.303 -15.774 1.00 93.50 201 CYS A CA 1
ATOM 1584 C C . CYS A 1 201 ? 4.052 -1.459 -15.124 1.00 93.50 201 CYS A C 1
ATOM 1586 O O . CYS A 1 201 ? 3.305 -1.988 -14.300 1.00 93.50 201 CYS A O 1
ATOM 1588 N N . ASN A 1 202 ? 3.856 -0.199 -15.540 1.00 94.50 202 ASN A N 1
ATOM 1589 C CA . ASN A 1 202 ? 2.849 0.717 -14.988 1.00 94.50 202 ASN A CA 1
ATOM 1590 C C . ASN A 1 202 ? 1.467 0.606 -15.667 1.00 94.50 202 ASN A C 1
ATOM 1592 O O . ASN A 1 202 ? 0.827 1.599 -16.011 1.00 94.50 202 ASN A O 1
ATOM 1596 N N . THR A 1 203 ? 0.990 -0.622 -15.859 1.00 94.44 203 THR A N 1
ATOM 1597 C CA . THR A 1 203 ? -0.344 -0.894 -16.412 1.00 94.44 203 THR A CA 1
ATOM 1598 C C . THR A 1 203 ? -1.385 -1.077 -15.308 1.00 94.44 203 THR A C 1
ATOM 1600 O O . THR A 1 203 ? -1.077 -1.568 -14.220 1.00 94.44 203 THR A O 1
ATOM 1603 N N . VAL A 1 204 ? -2.657 -0.787 -15.615 1.00 93.62 204 VAL A N 1
ATOM 1604 C CA . VAL A 1 204 ? -3.793 -1.118 -14.726 1.00 93.62 204 VAL A CA 1
ATOM 1605 C C . VAL A 1 204 ? -3.817 -2.613 -14.391 1.00 93.62 204 VAL A C 1
ATOM 1607 O O . VAL A 1 204 ? -4.135 -2.997 -13.271 1.00 93.62 204 VAL A O 1
ATOM 1610 N N . ASN A 1 205 ? -3.427 -3.479 -15.332 1.00 93.94 205 ASN A N 1
ATOM 1611 C CA . ASN A 1 205 ? -3.376 -4.923 -15.103 1.00 93.94 205 ASN A CA 1
ATOM 1612 C C . ASN A 1 205 ? -2.397 -5.303 -13.988 1.00 93.94 205 ASN A C 1
ATOM 1614 O O . ASN A 1 205 ? -2.751 -6.115 -13.135 1.00 93.94 205 ASN A O 1
ATOM 1618 N N . ASN A 1 206 ? -1.208 -4.696 -13.957 1.00 94.88 206 ASN A N 1
ATOM 1619 C CA . ASN A 1 206 ? -0.241 -4.947 -12.892 1.00 94.88 206 ASN A CA 1
ATOM 1620 C C . ASN A 1 206 ? -0.681 -4.325 -11.563 1.00 94.88 206 ASN A C 1
ATOM 1622 O O . ASN A 1 206 ? -0.527 -4.964 -10.526 1.00 94.88 206 ASN A O 1
ATOM 1626 N N . ALA A 1 207 ? -1.313 -3.146 -11.579 1.00 94.56 207 ALA A N 1
ATOM 1627 C CA . ALA A 1 207 ? -1.958 -2.598 -10.382 1.00 94.56 207 ALA A CA 1
ATOM 1628 C C . ALA A 1 207 ? -3.052 -3.545 -9.841 1.00 94.56 207 ALA A C 1
ATOM 1630 O O . ALA A 1 207 ? -3.150 -3.779 -8.640 1.00 94.56 207 ALA A O 1
ATOM 1631 N N . ASN A 1 208 ? -3.811 -4.197 -10.724 1.00 94.19 208 ASN A N 1
ATOM 1632 C CA . ASN A 1 208 ? -4.806 -5.200 -10.344 1.00 94.19 208 ASN A CA 1
ATOM 1633 C C . ASN A 1 208 ? -4.203 -6.484 -9.758 1.00 94.19 208 ASN A C 1
ATOM 1635 O O . ASN A 1 208 ? -4.883 -7.171 -8.992 1.00 94.19 208 ASN A O 1
ATOM 1639 N N . LEU A 1 209 ? -2.944 -6.816 -10.062 1.00 95.25 209 LEU A N 1
ATOM 1640 C CA . LEU A 1 209 ? -2.238 -7.890 -9.356 1.00 95.25 209 LEU A CA 1
ATOM 1641 C C . LEU A 1 209 ? -2.004 -7.519 -7.888 1.00 95.25 209 LEU A C 1
ATOM 1643 O O . LEU A 1 209 ? -2.148 -8.379 -7.029 1.00 95.25 209 LEU A O 1
ATOM 1647 N N . VAL A 1 210 ? -1.759 -6.243 -7.574 1.00 96.19 210 VAL A N 1
ATOM 1648 C CA . VAL A 1 210 ? -1.618 -5.761 -6.187 1.00 96.19 210 VAL A CA 1
ATOM 1649 C C . VAL A 1 210 ? -2.887 -6.022 -5.371 1.00 96.19 210 VAL A C 1
ATOM 1651 O O . VAL A 1 210 ? -2.817 -6.498 -4.233 1.00 96.19 210 VAL A O 1
ATOM 1654 N N . TYR A 1 211 ? -4.061 -5.775 -5.963 1.00 95.50 211 TYR A N 1
ATOM 1655 C CA . TYR A 1 211 ? -5.346 -6.070 -5.327 1.00 95.50 211 TYR A CA 1
ATOM 1656 C C . TYR A 1 211 ? -5.579 -7.570 -5.123 1.00 95.50 211 TYR A C 1
ATOM 1658 O O . TYR A 1 211 ? -6.178 -7.949 -4.119 1.00 95.50 211 TYR A O 1
ATOM 1666 N N . LYS A 1 212 ? -5.126 -8.416 -6.056 1.00 95.50 212 LYS A N 1
ATOM 1667 C CA . LYS A 1 212 ? -5.273 -9.880 -5.977 1.00 95.50 212 LYS A CA 1
ATOM 1668 C C . LYS A 1 212 ? -4.311 -10.510 -4.973 1.00 95.50 212 LYS A C 1
ATOM 1670 O O . LYS A 1 212 ? -4.719 -11.392 -4.227 1.00 95.50 212 LYS A O 1
ATOM 1675 N N . ALA A 1 213 ? -3.082 -10.009 -4.923 1.00 96.62 213 ALA A N 1
ATOM 1676 C CA . ALA A 1 213 ? -2.014 -10.495 -4.058 1.00 96.62 213 ALA A CA 1
ATOM 1677 C C . ALA A 1 213 ? -2.155 -10.022 -2.603 1.00 96.62 213 ALA A C 1
ATOM 1679 O O . ALA A 1 213 ? -1.249 -10.220 -1.800 1.00 96.62 213 ALA A O 1
ATOM 1680 N N . SER A 1 214 ? -3.236 -9.331 -2.239 1.00 96.25 214 SER A N 1
ATOM 1681 C CA . SER A 1 214 ? -3.459 -8.902 -0.860 1.00 96.25 214 SER A CA 1
ATOM 1682 C C . SER A 1 214 ? -4.934 -8.799 -0.502 1.00 96.25 214 SER A C 1
ATOM 1684 O O . SER A 1 214 ? -5.822 -8.789 -1.354 1.00 96.25 214 SER A O 1
ATOM 1686 N N . LYS A 1 215 ? -5.209 -8.696 0.794 1.00 95.69 215 LYS A N 1
ATOM 1687 C CA . LYS A 1 215 ? -6.547 -8.500 1.336 1.00 95.69 215 LYS A CA 1
ATOM 1688 C C . LYS A 1 215 ? -6.469 -7.665 2.607 1.00 95.69 215 LYS A C 1
ATOM 1690 O O . LYS A 1 215 ? -5.747 -8.005 3.539 1.00 95.69 215 LYS A O 1
ATOM 1695 N N . ILE A 1 216 ? -7.253 -6.589 2.641 1.00 95.75 216 ILE A N 1
ATOM 1696 C CA . ILE A 1 216 ? -7.427 -5.727 3.812 1.00 95.75 216 ILE A CA 1
ATOM 1697 C C . ILE A 1 216 ? -8.922 -5.654 4.121 1.00 95.75 216 ILE A C 1
ATOM 1699 O O . ILE A 1 216 ? -9.715 -5.184 3.298 1.00 95.75 216 ILE A O 1
ATOM 1703 N N . THR A 1 217 ? -9.319 -6.121 5.301 1.00 94.69 217 THR A N 1
ATOM 1704 C CA . THR A 1 217 ? -10.721 -6.106 5.744 1.00 94.69 217 THR A CA 1
ATOM 1705 C C . THR A 1 217 ? -10.837 -5.607 7.168 1.00 94.69 217 THR A C 1
ATOM 1707 O O . THR A 1 217 ? -10.069 -6.037 8.025 1.00 94.69 217 THR A O 1
ATOM 1710 N N . PHE A 1 218 ? -11.849 -4.786 7.423 1.00 93.12 218 PHE A N 1
ATOM 1711 C CA . PHE A 1 218 ? -12.196 -4.307 8.750 1.00 93.12 218 PHE A CA 1
ATOM 1712 C C . PHE A 1 218 ? -13.633 -4.716 9.089 1.00 93.12 218 PHE A C 1
ATOM 1714 O O . PHE A 1 218 ? -14.545 -4.497 8.292 1.00 93.12 218 PHE A O 1
ATOM 1721 N N . ASP A 1 219 ? -13.820 -5.343 10.246 1.00 91.50 219 ASP A N 1
ATOM 1722 C CA .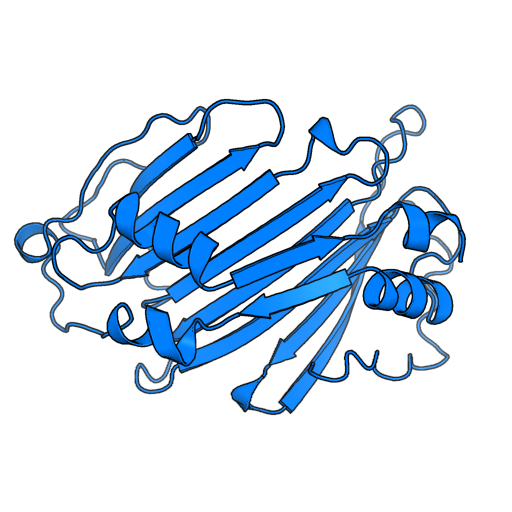 ASP A 1 219 ? -15.121 -5.771 10.759 1.00 91.50 219 ASP A CA 1
ATOM 1723 C C . ASP A 1 219 ? -15.683 -4.702 11.704 1.00 91.50 219 ASP A C 1
ATOM 1725 O O . ASP A 1 219 ? -15.411 -4.693 12.909 1.00 91.50 219 ASP A O 1
ATOM 1729 N N . SER A 1 220 ? -16.471 -3.782 11.141 1.00 85.44 220 SER A N 1
ATOM 1730 C CA . SER A 1 220 ? -17.105 -2.707 11.908 1.00 85.44 220 SER A CA 1
ATOM 1731 C C . SER A 1 220 ? -18.068 -3.236 12.972 1.00 85.44 220 SER A C 1
ATOM 1733 O O . SER A 1 220 ? -18.157 -2.653 14.049 1.00 85.44 220 SER A O 1
ATOM 1735 N N . ASP A 1 221 ? -18.754 -4.356 12.731 1.00 86.31 221 ASP A N 1
ATOM 1736 C CA . ASP A 1 221 ? -19.685 -4.926 13.710 1.00 86.31 221 ASP A CA 1
ATOM 1737 C C . ASP A 1 221 ? -18.938 -5.443 14.939 1.00 86.31 221 ASP A C 1
ATOM 1739 O O . ASP A 1 221 ? -19.357 -5.201 16.074 1.00 86.31 221 ASP A O 1
ATOM 1743 N N . LYS A 1 222 ? -17.814 -6.137 14.730 1.00 87.81 222 LYS A N 1
ATOM 1744 C CA . LYS A 1 222 ? -16.921 -6.563 15.812 1.00 87.81 222 LYS A CA 1
ATOM 1745 C C . LYS A 1 222 ? -16.333 -5.362 16.547 1.00 87.81 222 LYS A C 1
ATOM 1747 O O . LYS A 1 222 ? -16.256 -5.383 17.777 1.00 87.81 222 LYS A O 1
ATOM 1752 N N . TYR A 1 223 ? -15.973 -4.312 15.814 1.00 87.31 223 TYR A N 1
ATOM 1753 C CA . TYR A 1 223 ? -15.465 -3.083 16.404 1.00 87.31 223 TYR A CA 1
ATOM 1754 C C . TYR A 1 223 ? -16.520 -2.346 17.238 1.00 87.31 223 TYR A C 1
ATOM 1756 O O . TYR A 1 223 ? -16.186 -1.823 18.284 1.00 87.31 223 TYR A O 1
ATOM 1764 N N . PHE A 1 224 ? -17.797 -2.298 16.867 1.00 83.75 224 PHE A N 1
ATOM 1765 C CA . PHE A 1 224 ? -18.787 -1.573 17.681 1.00 83.75 224 PHE A CA 1
ATOM 1766 C C . PHE A 1 224 ? -19.406 -2.404 18.819 1.00 83.75 224 PHE A C 1
ATOM 1768 O O . PHE A 1 224 ? -20.012 -1.825 19.717 1.00 83.75 224 PHE A O 1
ATOM 1775 N N . LYS A 1 225 ? -19.259 -3.738 18.806 1.00 79.88 225 LYS A N 1
ATOM 1776 C CA . LYS A 1 225 ? -19.790 -4.641 19.850 1.00 79.88 225 LYS A CA 1
ATOM 1777 C C . LYS A 1 225 ? -18.836 -4.902 21.018 1.00 79.88 225 LYS A C 1
ATOM 1779 O O . LYS A 1 225 ? -19.319 -5.136 22.125 1.00 79.88 225 LYS A O 1
ATOM 1784 N N . ASN A 1 226 ? -17.529 -4.942 20.751 1.00 58.91 226 ASN A N 1
ATOM 1785 C CA . ASN A 1 226 ? -16.485 -5.084 21.779 1.00 58.91 226 ASN A CA 1
ATOM 1786 C C . ASN A 1 226 ? -16.155 -3.741 22.430 1.00 58.91 226 ASN A C 1
ATOM 1788 O O . ASN A 1 226 ? -15.267 -3.699 23.301 1.00 58.91 226 ASN A O 1
#

Radius of gyration: 18.96 Å; chains: 1; bounding box: 41×39×55 Å